Protein AF-A0A511FHY5-F1 (afdb_monomer_lite)

Structure (mmCIF, N/CA/C/O backbone):
data_AF-A0A511FHY5-F1
#
_entry.id   AF-A0A511FHY5-F1
#
loop_
_atom_site.group_PDB
_atom_site.id
_atom_site.type_symbol
_atom_site.label_atom_id
_atom_site.label_alt_id
_atom_site.label_comp_id
_atom_site.label_asym_id
_atom_site.label_entity_id
_atom_site.label_seq_id
_atom_site.pdbx_PDB_ins_code
_atom_site.Cartn_x
_atom_site.Cartn_y
_atom_site.Cartn_z
_atom_site.occupancy
_atom_site.B_iso_or_equiv
_atom_site.auth_seq_id
_atom_site.auth_comp_id
_atom_site.auth_asym_id
_atom_site.auth_atom_id
_atom_site.pdbx_PDB_model_num
ATOM 1 N N . MET A 1 1 ? -53.454 16.911 74.297 1.00 36.31 1 MET A N 1
ATOM 2 C CA . MET A 1 1 ? -52.688 17.603 73.240 1.00 36.31 1 MET A CA 1
ATOM 3 C C . MET A 1 1 ? -52.040 16.532 72.384 1.00 36.31 1 MET A C 1
ATOM 5 O O . MET A 1 1 ? -51.073 15.924 72.817 1.00 36.31 1 MET A O 1
ATOM 9 N N . THR A 1 2 ? -52.651 16.214 71.249 1.00 34.84 2 THR A N 1
ATOM 10 C CA . THR A 1 2 ? -52.189 15.204 70.291 1.00 34.84 2 THR A CA 1
ATOM 11 C C . THR A 1 2 ? -51.076 15.801 69.438 1.00 34.84 2 THR A C 1
ATOM 13 O O . THR A 1 2 ? -51.305 16.738 68.680 1.00 34.84 2 THR A O 1
ATOM 16 N N . THR A 1 3 ? -49.855 15.300 69.588 1.00 37.12 3 THR A N 1
ATOM 17 C CA . THR A 1 3 ? -48.720 15.680 68.743 1.00 37.12 3 THR A CA 1
ATOM 18 C C . THR A 1 3 ? -48.778 14.867 67.451 1.00 37.12 3 THR A C 1
ATOM 20 O O . THR A 1 3 ? -48.440 13.685 67.440 1.00 37.12 3 THR A O 1
ATOM 23 N N . GLU A 1 4 ? -49.221 15.490 66.358 1.00 35.38 4 GLU A N 1
ATOM 24 C CA . GLU A 1 4 ? -49.147 14.902 65.018 1.00 35.38 4 GLU A CA 1
ATOM 25 C C . GLU A 1 4 ? -47.676 14.713 64.616 1.00 35.38 4 GLU A C 1
ATOM 27 O O . GLU A 1 4 ? -46.894 15.665 64.574 1.00 35.38 4 GLU A O 1
ATOM 32 N N . ARG A 1 5 ? -47.275 13.469 64.330 1.00 44.22 5 ARG A N 1
ATOM 33 C CA . ARG A 1 5 ? -45.970 13.156 63.735 1.00 44.22 5 ARG A CA 1
ATOM 34 C C . ARG A 1 5 ? -46.162 12.722 62.290 1.00 44.22 5 ARG A C 1
ATOM 36 O O . ARG A 1 5 ? -46.584 11.604 62.016 1.00 44.22 5 ARG A O 1
ATOM 43 N N . THR A 1 6 ? -45.789 13.602 61.372 1.00 43.69 6 THR A N 1
ATOM 44 C CA . THR A 1 6 ? -45.784 13.341 59.932 1.00 43.69 6 THR A CA 1
ATOM 45 C C . THR A 1 6 ? -44.565 12.494 59.563 1.00 43.69 6 THR A C 1
ATOM 47 O O . THR A 1 6 ? -43.431 12.959 59.674 1.00 43.69 6 THR A O 1
ATOM 50 N N . ARG A 1 7 ? -44.767 11.252 59.108 1.00 51.31 7 ARG A N 1
ATOM 51 C CA . ARG A 1 7 ? -43.720 10.481 58.415 1.00 51.31 7 ARG A CA 1
ATOM 52 C C . ARG A 1 7 ? -43.901 10.636 56.911 1.00 51.31 7 ARG A C 1
ATOM 54 O O . ARG A 1 7 ? -44.903 10.197 56.360 1.00 51.31 7 ARG A O 1
ATOM 61 N N . VAL A 1 8 ? -42.909 11.228 56.254 1.00 52.22 8 VAL A N 1
ATOM 62 C CA . VAL A 1 8 ? -42.783 11.188 54.794 1.00 52.22 8 VAL A CA 1
ATOM 63 C C . VAL A 1 8 ? 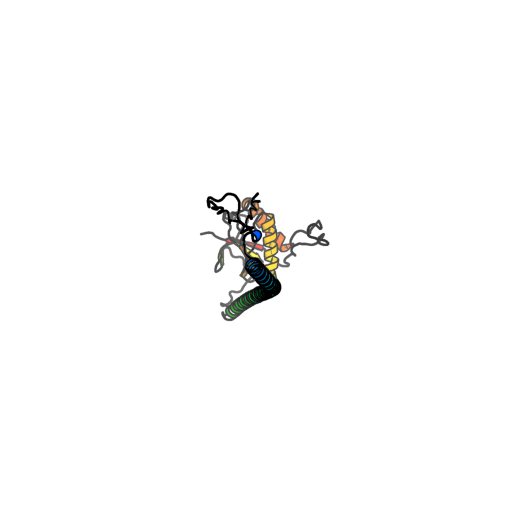-41.957 9.944 54.444 1.00 52.22 8 VAL A C 1
ATOM 65 O O . VAL A 1 8 ? -40.821 9.843 54.913 1.00 52.22 8 VAL A O 1
ATOM 68 N N . PRO A 1 9 ? -42.486 8.968 53.685 1.00 46.47 9 PRO A N 1
ATOM 69 C CA . PRO A 1 9 ? -41.693 7.828 53.239 1.00 46.47 9 PRO A CA 1
ATOM 70 C C . PRO A 1 9 ? -40.593 8.294 52.274 1.00 46.47 9 PRO A C 1
ATOM 72 O O . PRO A 1 9 ? -40.837 9.083 51.359 1.00 46.47 9 PRO A O 1
ATOM 75 N N . ALA A 1 10 ? -39.364 7.822 52.490 1.00 45.72 10 ALA A N 1
ATOM 76 C CA . ALA A 1 10 ? -38.215 8.184 51.667 1.00 45.72 10 ALA A CA 1
ATOM 77 C C . ALA A 1 10 ? -38.389 7.654 50.230 1.00 45.72 10 ALA A C 1
ATOM 79 O O . ALA A 1 10 ? -38.554 6.453 50.035 1.00 45.72 10 ALA A O 1
ATOM 80 N N . GLY A 1 11 ? -38.348 8.550 49.233 1.00 52.12 11 GLY A N 1
ATOM 81 C CA . GLY A 1 11 ? -38.332 8.194 47.803 1.00 52.12 11 GLY A CA 1
ATOM 82 C C . GLY A 1 11 ? -39.442 8.799 46.934 1.00 52.12 11 GLY A C 1
ATOM 83 O O . GLY A 1 11 ? -39.364 8.703 45.711 1.00 52.12 11 GLY A O 1
ATOM 84 N N . VAL A 1 12 ? -40.449 9.464 47.509 1.00 49.78 12 VAL A N 1
ATOM 85 C CA . VAL A 1 12 ? -41.517 10.106 46.720 1.00 49.78 12 VAL A CA 1
ATOM 86 C C . VAL A 1 12 ? -41.097 11.527 46.332 1.00 49.78 12 VAL A C 1
ATOM 88 O O . VAL A 1 12 ? -40.956 12.397 47.189 1.00 49.78 12 VAL A O 1
ATOM 91 N N . ARG A 1 13 ? -40.890 11.781 45.031 1.00 47.03 13 ARG A N 1
ATOM 92 C CA . ARG A 1 13 ? -40.639 13.137 44.514 1.00 47.03 13 ARG A CA 1
ATOM 93 C C . ARG A 1 13 ? -41.886 13.999 44.721 1.00 47.03 13 ARG A C 1
ATOM 95 O O . ARG A 1 13 ? -42.953 13.700 44.189 1.00 47.03 13 ARG A O 1
ATOM 102 N N . THR A 1 14 ? -41.735 15.091 45.459 1.00 47.22 14 THR A N 1
ATOM 103 C CA . THR A 1 14 ? -42.758 16.128 45.619 1.00 47.22 14 THR A CA 1
ATOM 104 C C . THR A 1 14 ? -43.004 16.808 44.271 1.00 47.22 14 THR A C 1
ATOM 106 O O . THR A 1 14 ? -42.187 17.614 43.833 1.00 47.22 14 THR A O 1
ATOM 109 N N . GLY A 1 15 ? -44.095 16.448 43.590 1.00 47.41 15 GLY A N 1
ATOM 110 C CA . GLY A 1 15 ? -44.507 17.096 42.337 1.00 47.41 15 GLY A CA 1
ATOM 111 C C . GLY A 1 15 ? -45.414 16.278 41.410 1.00 47.41 15 GLY A C 1
ATOM 112 O O . GLY A 1 15 ? -45.899 16.821 40.425 1.00 47.41 15 GLY A O 1
ATOM 113 N N . GLY A 1 16 ? -45.663 14.995 41.694 1.00 43.72 16 GLY A N 1
ATOM 114 C CA . GLY A 1 16 ? -46.580 14.160 40.908 1.00 43.72 16 GLY A CA 1
ATOM 115 C C . GLY A 1 16 ? -48.003 14.144 41.471 1.00 43.72 16 GLY A C 1
ATOM 116 O O . GLY A 1 16 ? -48.188 14.092 42.681 1.00 43.72 16 GLY A O 1
ATOM 117 N N . GLN A 1 17 ? -48.998 14.136 40.583 1.00 46.75 17 GLN A N 1
ATOM 118 C CA . GLN A 1 17 ? -50.449 14.264 40.814 1.00 46.75 17 GLN A CA 1
ATOM 119 C C . GLN A 1 17 ? -51.120 13.135 41.634 1.00 46.75 17 GLN A C 1
ATOM 121 O O . GLN A 1 17 ? -52.343 13.008 41.628 1.00 46.75 17 GLN A O 1
ATOM 126 N N . PHE A 1 18 ? -50.350 12.316 42.350 1.00 46.62 18 PHE A N 1
ATOM 127 C CA . PHE A 1 18 ? -50.888 11.341 43.291 1.00 46.62 18 PHE A CA 1
ATOM 128 C C . PHE A 1 18 ? -51.102 12.037 44.632 1.00 46.62 18 PHE A C 1
ATOM 130 O O . PHE A 1 18 ? -50.169 12.223 45.412 1.00 46.62 18 PHE A O 1
ATOM 137 N N . THR A 1 19 ? -52.338 12.455 44.894 1.00 43.25 19 THR A N 1
ATOM 138 C CA . THR A 1 19 ? -52.768 12.919 46.213 1.00 43.25 19 THR A CA 1
ATOM 139 C C . THR A 1 19 ? -52.516 11.818 47.239 1.00 43.25 19 THR A C 1
ATOM 141 O O . THR A 1 19 ? -53.269 10.851 47.347 1.00 43.25 19 THR A O 1
ATOM 144 N N . THR A 1 20 ? -51.443 11.957 48.016 1.00 48.88 20 THR A N 1
ATOM 145 C CA . THR A 1 20 ? -51.249 11.194 49.245 1.00 48.88 20 THR A CA 1
ATOM 146 C C . THR A 1 20 ? -52.354 11.605 50.209 1.00 48.88 20 THR A C 1
ATOM 148 O O . THR A 1 20 ? -52.273 12.659 50.838 1.00 48.88 20 THR A O 1
ATOM 151 N N . HIS A 1 21 ? -53.416 10.808 50.309 1.00 41.25 21 HIS A N 1
ATOM 152 C CA . HIS A 1 21 ? -54.363 10.941 51.408 1.00 41.25 21 HIS A CA 1
ATOM 153 C C . HIS A 1 21 ? -53.637 10.553 52.700 1.00 41.25 21 HIS A C 1
ATOM 155 O O . HIS A 1 21 ? -53.500 9.375 53.024 1.00 41.25 21 HIS A O 1
ATOM 161 N N . THR A 1 22 ? -53.145 11.548 53.434 1.00 45.56 22 THR A N 1
ATOM 162 C CA . THR A 1 22 ? -52.696 11.398 54.817 1.00 45.56 22 THR A CA 1
ATOM 163 C C . THR A 1 22 ? -53.923 11.116 55.676 1.00 45.56 22 THR A C 1
ATOM 165 O O . THR A 1 22 ? -54.589 12.019 56.176 1.00 45.56 22 THR A O 1
ATOM 168 N N . ARG A 1 23 ? -54.265 9.835 55.827 1.00 43.62 23 ARG A N 1
ATOM 169 C CA . ARG A 1 23 ? -55.140 9.408 56.917 1.00 43.62 23 ARG A CA 1
ATOM 170 C C . ARG A 1 23 ? -54.341 9.608 58.201 1.00 43.62 23 ARG A C 1
ATOM 172 O O . ARG A 1 23 ? -53.298 8.985 58.364 1.00 43.62 23 ARG A O 1
ATOM 179 N N . GLY A 1 24 ? -54.796 10.505 59.073 1.00 43.75 24 GLY A N 1
ATOM 180 C CA . GLY A 1 24 ? -54.246 10.611 60.418 1.00 43.75 24 GLY A CA 1
ATOM 181 C C . GLY A 1 24 ? -54.474 9.284 61.131 1.00 43.75 24 GLY A C 1
ATOM 182 O O . GLY A 1 24 ? -55.607 8.959 61.482 1.00 43.75 24 GLY A O 1
ATOM 183 N N . GLU A 1 25 ? -53.424 8.481 61.286 1.00 45.66 25 GLU A N 1
ATOM 184 C CA . GLU A 1 25 ? -53.465 7.344 62.195 1.00 45.66 25 GLU A CA 1
ATOM 185 C C . GLU A 1 25 ? -53.606 7.916 63.604 1.00 45.66 25 GLU 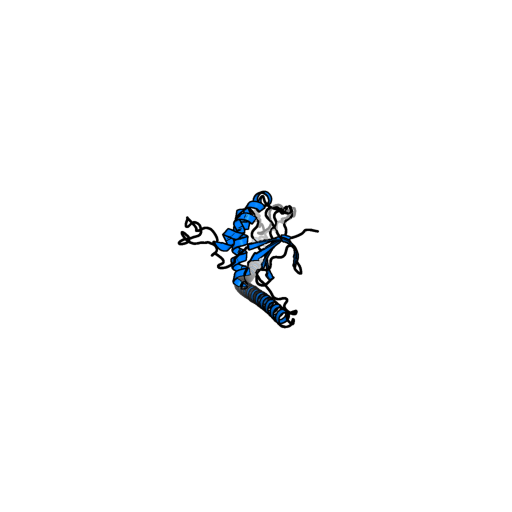A C 1
ATOM 187 O O . GLU A 1 25 ? -52.736 8.642 64.088 1.00 45.66 25 GLU A O 1
ATOM 192 N N . ALA A 1 26 ? -54.746 7.652 64.243 1.00 49.03 26 ALA A N 1
ATOM 193 C CA . ALA A 1 26 ? -54.943 8.019 65.632 1.00 49.03 26 ALA A CA 1
ATOM 194 C C . ALA A 1 26 ? -53.871 7.299 66.455 1.00 49.03 26 ALA A C 1
ATOM 196 O O . ALA A 1 26 ? -53.872 6.071 66.541 1.00 49.03 26 ALA A O 1
ATOM 197 N N . ALA A 1 27 ? -52.941 8.059 67.033 1.00 54.09 27 ALA A N 1
ATOM 198 C CA . ALA A 1 27 ? -51.994 7.523 67.993 1.00 54.09 27 ALA A CA 1
ATOM 199 C C . ALA A 1 27 ? -52.805 6.931 69.152 1.00 54.09 27 ALA A C 1
ATOM 201 O O . ALA A 1 27 ? -53.438 7.665 69.912 1.00 54.09 27 ALA A O 1
ATOM 202 N N . VAL A 1 28 ? -52.850 5.600 69.234 1.00 57.72 28 VAL A N 1
ATOM 203 C CA . VAL A 1 28 ? -53.528 4.899 70.322 1.00 57.72 28 VAL A CA 1
ATOM 204 C C . VAL A 1 28 ? -52.742 5.195 71.591 1.00 57.72 28 VAL A C 1
ATOM 206 O O . VAL A 1 28 ? -51.623 4.712 71.769 1.00 57.72 28 VAL A O 1
ATOM 209 N N . ASP A 1 29 ? -53.311 6.039 72.446 1.00 62.31 29 ASP A N 1
ATOM 210 C CA . ASP A 1 29 ? -52.708 6.370 73.726 1.00 62.31 29 ASP A CA 1
ATOM 211 C C . ASP A 1 29 ? -52.831 5.155 74.650 1.00 62.31 29 ASP A C 1
ATOM 213 O O . ASP A 1 29 ? -53.912 4.812 75.139 1.00 62.31 29 ASP A O 1
ATOM 217 N N . LEU A 1 30 ? -51.707 4.468 74.858 1.00 60.62 30 LEU A N 1
ATOM 218 C CA . LEU A 1 30 ? -51.631 3.264 75.687 1.00 60.62 30 LEU A CA 1
ATOM 219 C C . LEU A 1 30 ? -52.042 3.537 77.144 1.00 60.62 30 LEU A C 1
ATOM 221 O O . LEU A 1 30 ? -52.315 2.589 77.875 1.00 60.62 30 LEU A O 1
ATOM 225 N N . ALA A 1 31 ? -52.111 4.809 77.561 1.00 62.53 31 ALA A N 1
ATOM 226 C CA . ALA A 1 31 ? -52.603 5.224 78.872 1.00 62.53 31 ALA A CA 1
ATOM 227 C C . ALA A 1 31 ? -54.110 4.971 79.082 1.00 62.53 31 ALA A C 1
ATOM 229 O O . ALA A 1 31 ? -54.570 4.982 80.222 1.00 62.53 31 ALA A O 1
ATOM 230 N N . ILE A 1 32 ? -54.875 4.742 78.007 1.00 69.12 32 ILE A N 1
ATOM 231 C CA . ILE A 1 32 ? -56.327 4.485 78.045 1.00 69.12 32 ILE A CA 1
ATOM 232 C C . ILE A 1 32 ? -56.627 2.973 78.156 1.00 69.12 32 ILE A C 1
ATOM 234 O O . ILE A 1 32 ? -57.750 2.570 78.457 1.00 69.12 32 ILE A O 1
ATOM 238 N N . LEU A 1 33 ? -55.624 2.116 77.936 1.00 71.69 33 LEU A N 1
ATOM 239 C CA . LEU A 1 33 ? -55.747 0.657 77.999 1.00 71.69 33 LEU A CA 1
ATOM 240 C C . LEU A 1 33 ? -55.566 0.142 79.434 1.00 71.69 33 LEU A C 1
ATOM 242 O O . LEU A 1 33 ? -54.891 0.768 80.253 1.00 71.69 33 LEU A O 1
ATOM 246 N N . SER A 1 34 ? -56.124 -1.035 79.742 1.00 83.19 34 SER A N 1
ATOM 247 C CA . SER A 1 34 ? -55.820 -1.697 81.015 1.00 83.19 34 SER A CA 1
ATOM 248 C C . SER A 1 34 ? -54.316 -2.019 81.101 1.00 83.19 34 SER A C 1
ATOM 250 O O . SER A 1 34 ? -53.682 -2.257 80.065 1.00 83.19 34 SER A O 1
ATOM 252 N N . PRO A 1 35 ? -53.717 -2.050 82.307 1.00 83.19 35 PRO A N 1
ATOM 253 C CA . PRO A 1 35 ? -52.281 -2.294 82.475 1.00 83.19 35 PRO A CA 1
ATOM 254 C C . PRO A 1 35 ? -51.796 -3.573 81.778 1.00 83.19 35 PRO A C 1
ATOM 256 O O . PRO A 1 35 ? -50.730 -3.578 81.167 1.00 83.19 35 PRO A O 1
ATOM 259 N N . GLU A 1 36 ? -52.617 -4.623 81.814 1.00 86.62 36 GLU A N 1
ATOM 260 C CA . GLU A 1 36 ? -52.357 -5.920 81.182 1.00 86.62 36 GLU A CA 1
ATOM 261 C C . GLU A 1 36 ? -52.310 -5.811 79.650 1.00 86.62 36 GLU A C 1
ATOM 263 O O . GLU A 1 36 ? -51.360 -6.279 79.020 1.00 86.62 36 GLU A O 1
ATOM 268 N N . VAL A 1 37 ? -53.277 -5.117 79.039 1.00 85.75 37 VAL A N 1
ATOM 269 C CA . VAL A 1 37 ? -53.319 -4.907 77.581 1.00 85.75 37 VAL A CA 1
ATOM 270 C C . VAL A 1 37 ? -52.178 -3.988 77.133 1.00 85.75 37 VAL A C 1
ATOM 272 O O . VAL A 1 37 ? -51.520 -4.257 76.130 1.00 85.75 37 VAL A O 1
ATOM 275 N N . ALA A 1 38 ? -51.870 -2.938 77.900 1.00 80.00 38 ALA A N 1
ATOM 276 C CA . ALA A 1 38 ? -50.751 -2.040 77.611 1.00 80.00 38 ALA A CA 1
ATOM 277 C C . ALA A 1 38 ? -49.378 -2.731 77.727 1.00 80.00 38 ALA A C 1
ATOM 279 O O 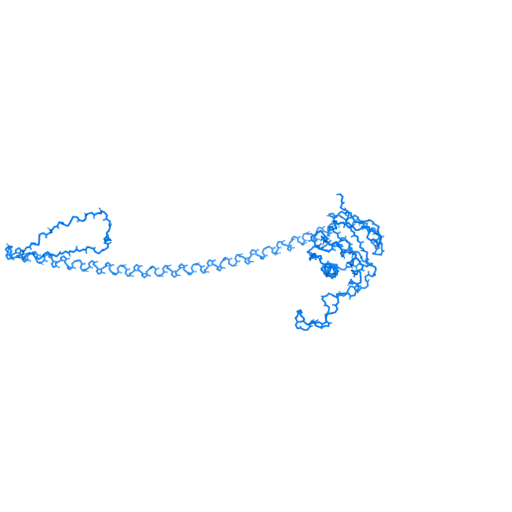. ALA A 1 38 ? -48.422 -2.313 77.067 1.00 80.00 38 ALA A O 1
ATOM 280 N N . GLN A 1 39 ? -49.248 -3.753 78.579 1.00 86.25 39 GLN A N 1
ATOM 281 C CA . GLN A 1 39 ? -48.038 -4.569 78.689 1.00 86.25 39 GLN A CA 1
ATOM 282 C C . GLN A 1 39 ? -47.923 -5.559 77.524 1.00 86.25 39 GLN A C 1
ATOM 284 O O . GLN A 1 39 ? -46.846 -5.658 76.938 1.00 86.25 39 GLN A O 1
ATOM 289 N N . ALA A 1 40 ? -49.023 -6.214 77.136 1.00 87.94 40 ALA A N 1
ATOM 290 C CA . ALA A 1 40 ? -49.064 -7.109 75.977 1.00 87.94 40 ALA A CA 1
ATOM 291 C C . ALA A 1 40 ? -48.703 -6.378 74.671 1.00 87.94 40 ALA A C 1
ATOM 293 O O . ALA A 1 40 ? -47.799 -6.802 73.959 1.00 87.94 40 ALA A O 1
ATOM 294 N N . VAL A 1 41 ? -49.306 -5.211 74.411 1.00 87.38 41 VAL A N 1
ATOM 295 C CA . VAL A 1 41 ? -49.002 -4.401 73.214 1.00 87.38 41 VAL A CA 1
ATOM 296 C C . VAL A 1 41 ? -47.538 -3.949 73.191 1.00 87.38 41 VAL A C 1
ATOM 298 O O . VAL A 1 41 ? -46.903 -3.946 72.138 1.00 87.38 41 VAL A O 1
ATOM 301 N N . ARG A 1 42 ? -46.961 -3.587 74.346 1.00 87.31 42 ARG A N 1
ATOM 302 C CA . ARG A 1 42 ? -45.536 -3.228 74.430 1.00 87.31 42 ARG A CA 1
ATOM 303 C C . ARG A 1 42 ? -44.619 -4.415 74.138 1.00 87.31 42 ARG A C 1
ATOM 305 O O . ARG A 1 42 ? -43.607 -4.222 73.467 1.00 87.31 42 ARG A O 1
ATOM 312 N N . ALA A 1 43 ? -44.968 -5.607 74.619 1.00 90.44 43 ALA A N 1
ATOM 313 C CA . ALA A 1 43 ? -44.229 -6.828 74.321 1.00 90.44 43 ALA A CA 1
ATOM 314 C C . ALA A 1 43 ? -44.288 -7.168 72.822 1.00 90.44 43 ALA A C 1
ATOM 316 O O . ALA A 1 43 ? -43.244 -7.422 72.224 1.00 90.44 43 ALA A O 1
ATOM 317 N N . ASP A 1 44 ? -45.462 -7.060 72.195 1.00 93.50 44 ASP A N 1
ATOM 318 C CA . ASP A 1 44 ? -45.632 -7.294 70.755 1.00 93.50 44 ASP A CA 1
ATOM 319 C C . ASP A 1 44 ? -44.852 -6.285 69.905 1.00 93.50 44 ASP A C 1
ATOM 321 O O . ASP A 1 44 ? -44.163 -6.671 68.961 1.00 93.50 44 ASP A O 1
ATOM 325 N N . ILE A 1 45 ? -44.887 -4.992 70.252 1.00 89.75 45 ILE A N 1
ATOM 326 C CA . ILE A 1 45 ? -44.094 -3.964 69.559 1.00 89.75 45 ILE A CA 1
ATOM 327 C C . ILE A 1 45 ? -42.595 -4.258 69.687 1.00 89.75 45 ILE A C 1
ATOM 329 O O . ILE A 1 45 ? -41.860 -4.121 68.707 1.00 89.75 45 ILE A O 1
ATOM 333 N N . ALA A 1 46 ? -42.129 -4.665 70.871 1.00 92.00 46 ALA A N 1
ATOM 334 C CA . ALA A 1 46 ? -40.731 -5.026 71.079 1.00 92.00 46 ALA A CA 1
ATOM 335 C C . ALA A 1 46 ? -40.334 -6.256 70.245 1.00 92.00 46 ALA A C 1
ATOM 337 O O . ALA A 1 46 ? -39.293 -6.228 69.587 1.00 92.00 46 ALA A O 1
ATOM 338 N N . ALA A 1 47 ? -41.185 -7.285 70.198 1.00 92.50 47 ALA A N 1
ATOM 339 C CA . ALA A 1 47 ? -40.969 -8.481 69.389 1.00 92.50 47 ALA A CA 1
ATOM 340 C C . ALA A 1 47 ? -40.941 -8.162 67.884 1.00 92.50 47 ALA A C 1
ATOM 342 O O . ALA A 1 47 ? -40.031 -8.594 67.176 1.00 92.50 47 ALA A O 1
ATOM 343 N N . LEU A 1 48 ? -41.881 -7.345 67.397 1.00 94.00 48 LEU A N 1
ATOM 344 C CA . LEU A 1 48 ? -41.908 -6.879 66.007 1.00 94.00 48 LEU A CA 1
ATOM 345 C C . LEU A 1 48 ? -40.670 -6.049 65.661 1.00 94.00 48 LEU A C 1
ATOM 347 O O . LEU A 1 48 ? -40.113 -6.204 64.576 1.00 94.00 48 LEU A O 1
ATOM 351 N N . HIS A 1 49 ? -40.212 -5.189 66.573 1.00 93.25 49 HIS A N 1
ATOM 352 C CA . HIS A 1 49 ? -39.004 -4.399 66.360 1.00 93.25 49 HIS A CA 1
ATOM 353 C C . HIS A 1 49 ? -37.760 -5.291 66.283 1.00 93.25 49 HIS A C 1
ATOM 355 O O . HIS A 1 49 ? -36.944 -5.112 65.382 1.00 93.25 49 HIS A O 1
ATOM 361 N N . GLN A 1 50 ? -37.642 -6.284 67.165 1.00 93.56 50 GLN A N 1
ATOM 362 C CA . GLN A 1 50 ? -36.535 -7.238 67.143 1.00 93.56 50 GLN A CA 1
ATOM 363 C C . GLN A 1 50 ? -36.538 -8.084 65.859 1.00 93.56 50 GLN A C 1
ATOM 365 O O . GLN A 1 50 ? -35.499 -8.233 65.218 1.00 93.56 50 GLN A O 1
ATOM 370 N N . ALA A 1 51 ? -37.706 -8.573 65.430 1.00 92.69 51 ALA A N 1
ATOM 371 C CA . ALA A 1 51 ? -37.849 -9.305 64.172 1.00 92.69 51 ALA A CA 1
ATOM 372 C C . ALA A 1 51 ? -37.497 -8.432 62.955 1.00 92.69 51 ALA A C 1
ATOM 374 O O . ALA A 1 51 ? -36.792 -8.876 62.051 1.00 92.69 51 ALA A O 1
ATOM 375 N N . ALA A 1 52 ? -37.934 -7.169 62.943 1.00 91.94 52 ALA A N 1
ATOM 376 C CA . ALA A 1 52 ? -37.599 -6.226 61.880 1.00 91.94 52 ALA A CA 1
ATOM 377 C C . ALA A 1 52 ? -36.095 -5.922 61.823 1.00 91.94 52 ALA A C 1
ATOM 379 O O . ALA A 1 52 ? -35.540 -5.842 60.730 1.00 91.94 52 ALA A O 1
ATOM 380 N N . GLN A 1 53 ? -35.430 -5.781 62.975 1.00 94.19 53 GLN A N 1
ATOM 381 C CA . GLN A 1 53 ? -33.979 -5.587 63.040 1.00 94.19 53 GLN A CA 1
ATOM 382 C C . GLN A 1 53 ? -33.224 -6.801 62.494 1.00 94.19 53 GLN A C 1
ATOM 384 O O . GLN A 1 53 ? -32.355 -6.627 61.644 1.00 94.19 53 GLN A O 1
ATOM 389 N N . SER A 1 54 ? -33.611 -8.012 62.905 1.00 94.56 54 SER A N 1
ATOM 390 C CA . SER A 1 54 ? -33.004 -9.251 62.407 1.00 94.56 54 SER A CA 1
ATOM 391 C C . SER A 1 54 ? -33.183 -9.409 60.892 1.00 94.56 54 SER A C 1
ATOM 393 O O . SER A 1 54 ? -32.215 -9.661 60.180 1.00 94.56 54 SER A O 1
ATOM 395 N N . ASN A 1 55 ? -34.387 -9.161 60.367 1.00 93.19 55 ASN A N 1
ATOM 396 C CA . ASN A 1 55 ? -34.637 -9.210 58.923 1.00 93.19 55 ASN A CA 1
ATOM 397 C C . ASN A 1 55 ? -33.816 -8.168 58.150 1.00 93.19 55 ASN A C 1
ATOM 399 O O . ASN A 1 55 ? -33.377 -8.428 57.031 1.00 93.19 55 ASN A O 1
ATOM 403 N N . LEU A 1 56 ? -33.621 -6.981 58.729 1.00 94.50 56 LEU A N 1
ATOM 404 C CA . LEU A 1 56 ? -32.836 -5.918 58.110 1.00 94.50 56 LEU A CA 1
ATOM 405 C C . LEU A 1 56 ? -31.347 -6.278 58.066 1.00 94.50 56 LEU A C 1
ATOM 407 O O . LEU A 1 56 ? -30.685 -5.983 57.076 1.00 94.50 56 LEU A O 1
ATOM 411 N N . GLU A 1 57 ? -30.831 -6.933 59.103 1.00 95.62 57 GLU A N 1
ATOM 412 C CA . GLU A 1 57 ? -29.456 -7.435 59.150 1.00 95.62 57 GLU A CA 1
ATOM 413 C C . GLU A 1 57 ? -29.220 -8.519 58.089 1.00 95.62 57 GLU A C 1
ATOM 415 O O . GLU A 1 57 ? -28.328 -8.364 57.259 1.00 95.62 57 GLU A O 1
ATOM 420 N N . VAL A 1 58 ? -30.116 -9.509 57.988 1.00 95.62 58 VAL A N 1
ATOM 421 C CA . VAL A 1 58 ? -30.075 -10.533 56.924 1.00 95.62 58 VAL A CA 1
ATOM 422 C C . VAL A 1 58 ? -30.139 -9.900 55.530 1.00 95.62 58 VAL A C 1
ATOM 424 O O . VAL A 1 58 ? -29.401 -10.288 54.624 1.00 95.62 58 VAL A O 1
ATOM 427 N N . ALA A 1 59 ? -30.996 -8.893 55.337 1.00 93.19 59 ALA A N 1
ATOM 428 C CA . ALA A 1 59 ? -31.092 -8.187 54.063 1.00 93.19 59 ALA A CA 1
ATOM 429 C C . ALA A 1 59 ? -29.813 -7.399 53.728 1.00 93.19 59 ALA A C 1
ATOM 431 O O . ALA A 1 59 ? -29.445 -7.313 52.555 1.00 93.19 59 ALA A O 1
ATOM 432 N N . ARG A 1 60 ? -29.127 -6.833 54.731 1.00 94.94 60 ARG A N 1
ATOM 433 C CA . ARG A 1 60 ? -27.838 -6.147 54.545 1.00 94.94 60 ARG A CA 1
ATOM 434 C C . ARG A 1 60 ? -26.742 -7.123 54.148 1.00 94.94 60 ARG A C 1
ATOM 436 O O . ARG A 1 60 ? -26.057 -6.859 53.167 1.00 94.94 60 ARG A O 1
ATOM 443 N N . GLU A 1 61 ? -26.626 -8.247 54.845 1.00 95.81 61 GLU A N 1
ATOM 444 C CA . GLU A 1 61 ? -25.648 -9.287 54.512 1.00 95.81 61 GLU A CA 1
ATOM 445 C C . GLU A 1 61 ? -25.873 -9.833 53.097 1.00 95.81 61 GLU A C 1
ATOM 447 O O . GLU A 1 61 ? -24.934 -9.933 52.308 1.00 95.81 61 GLU A O 1
ATOM 452 N N . ALA A 1 62 ? -27.129 -10.100 52.724 1.00 94.38 62 ALA A N 1
ATOM 453 C CA . ALA A 1 62 ? -27.471 -10.536 51.373 1.00 94.38 62 ALA A CA 1
ATOM 454 C C . ALA A 1 62 ? -27.125 -9.477 50.310 1.00 94.38 62 ALA A C 1
ATOM 456 O O . ALA A 1 62 ? -26.624 -9.818 49.236 1.00 94.38 62 ALA A O 1
ATOM 457 N N . ALA A 1 63 ? -27.362 -8.194 50.600 1.00 93.62 63 ALA A N 1
ATOM 458 C CA . ALA A 1 63 ? -27.019 -7.100 49.696 1.00 93.62 63 ALA A CA 1
ATOM 459 C C . ALA A 1 63 ? -25.499 -6.928 49.538 1.00 93.62 63 ALA A C 1
ATOM 461 O O . ALA A 1 63 ? -25.023 -6.704 48.424 1.00 93.62 63 ALA A O 1
ATOM 462 N N . GLU A 1 64 ? -24.728 -7.056 50.620 1.00 96.31 64 GLU A N 1
ATOM 463 C CA . GLU A 1 64 ? -23.263 -7.022 50.566 1.00 96.31 64 GLU A CA 1
ATOM 464 C C . GLU A 1 64 ? -22.697 -8.222 49.800 1.00 96.31 64 GLU A C 1
ATOM 466 O O . GLU A 1 64 ? -21.836 -8.034 48.937 1.00 96.31 64 GLU A O 1
ATOM 471 N N . GLY A 1 65 ? -23.235 -9.424 50.029 1.00 96.50 65 GLY A N 1
ATOM 472 C CA . GLY A 1 65 ? -22.879 -10.624 49.270 1.00 96.50 65 GLY A CA 1
ATOM 473 C C . GLY A 1 65 ? -23.143 -10.459 47.773 1.00 96.50 65 GLY A C 1
ATOM 474 O O . GLY A 1 65 ? -22.249 -10.678 46.958 1.00 96.50 65 GLY A O 1
ATOM 475 N N . ALA A 1 66 ? -24.329 -9.969 47.400 1.00 95.06 66 ALA A N 1
ATOM 476 C CA . ALA A 1 66 ? -24.661 -9.689 46.004 1.00 95.06 66 ALA A CA 1
ATOM 477 C C . ALA A 1 66 ? -23.735 -8.631 45.377 1.00 95.06 66 ALA A C 1
ATOM 479 O O . ALA A 1 66 ? -23.367 -8.749 44.208 1.00 95.06 66 ALA A O 1
ATOM 480 N N . ARG A 1 67 ? -23.323 -7.613 46.146 1.00 96.75 67 ARG A N 1
ATOM 481 C CA . ARG A 1 67 ? -22.376 -6.590 45.678 1.00 96.75 67 ARG A CA 1
ATOM 482 C C . ARG A 1 67 ? -20.996 -7.178 45.388 1.00 96.75 67 ARG A C 1
ATOM 484 O O . ARG A 1 67 ? -20.383 -6.797 44.396 1.00 96.75 67 ARG A O 1
ATOM 491 N N . LEU A 1 68 ? -20.506 -8.078 46.239 1.00 95.94 68 LEU A N 1
ATOM 492 C CA . LEU A 1 68 ? -19.228 -8.760 46.020 1.00 95.94 68 LEU A CA 1
ATOM 493 C C . LEU A 1 68 ? -19.284 -9.651 44.774 1.00 95.94 68 LEU A C 1
ATOM 495 O O . LEU A 1 68 ? -18.409 -9.541 43.922 1.00 95.94 68 LEU A O 1
ATOM 499 N N . SER A 1 69 ? -20.353 -10.434 44.603 1.00 95.56 69 SER A N 1
ATOM 500 C CA . SER A 1 69 ? -20.537 -11.250 43.395 1.00 95.56 69 SER A CA 1
ATOM 501 C C . SER A 1 69 ? -20.639 -10.415 42.113 1.00 95.56 69 SER A C 1
ATOM 503 O O . SER A 1 69 ? -20.181 -10.853 41.060 1.00 95.56 69 SER A O 1
ATOM 505 N N . LEU A 1 70 ? -21.214 -9.208 42.179 1.00 95.00 70 LEU A N 1
ATOM 506 C CA . LEU A 1 70 ? -21.239 -8.287 41.039 1.00 95.00 70 LEU A CA 1
ATOM 507 C C . LEU A 1 70 ? -19.822 -7.842 40.644 1.00 95.00 70 LEU A C 1
ATOM 509 O O . LEU A 1 70 ? -19.491 -7.871 39.464 1.00 95.00 70 LEU A O 1
ATOM 513 N N . LEU A 1 71 ? -18.981 -7.483 41.619 1.00 95.62 71 LEU A N 1
ATOM 514 C CA . LEU A 1 71 ? -17.591 -7.083 41.368 1.00 95.62 71 LEU A CA 1
ATOM 515 C C . LEU A 1 71 ? -16.769 -8.224 40.748 1.00 95.62 71 LEU A C 1
ATOM 517 O O . LEU A 1 71 ? -16.010 -7.996 39.811 1.00 95.62 71 LEU A O 1
ATOM 521 N N . GLU A 1 72 ? -16.951 -9.457 41.227 1.00 95.69 72 GLU A N 1
ATOM 522 C CA . GLU A 1 72 ? -16.306 -10.642 40.641 1.00 95.69 72 GLU A CA 1
ATOM 523 C C . GLU A 1 72 ? -16.756 -10.883 39.192 1.00 95.69 72 GLU A C 1
ATOM 525 O O . GLU A 1 72 ? -15.943 -11.209 38.326 1.00 95.69 72 GLU A O 1
ATOM 530 N N . ALA A 1 73 ? -18.046 -10.689 38.901 1.00 94.50 73 ALA A N 1
ATOM 531 C CA . ALA A 1 73 ? -18.576 -10.810 37.547 1.00 94.50 73 ALA A CA 1
ATOM 532 C C . ALA A 1 73 ? -18.044 -9.712 36.605 1.00 94.50 73 ALA A C 1
ATOM 534 O O . ALA A 1 73 ? -17.798 -9.986 35.429 1.00 94.50 73 ALA A O 1
ATOM 535 N N . GLU A 1 74 ? -17.851 -8.488 37.104 1.00 95.94 74 GLU A N 1
ATOM 536 C CA . GLU A 1 74 ? -17.252 -7.385 36.343 1.00 95.94 74 GLU A CA 1
ATOM 537 C C . GLU A 1 74 ? -15.786 -7.666 35.984 1.00 95.94 74 GLU A C 1
ATOM 539 O O . GLU A 1 74 ? -15.400 -7.484 34.827 1.00 95.94 74 GLU A O 1
ATOM 544 N N . ASP A 1 75 ? -14.991 -8.175 36.929 1.00 95.62 75 ASP A N 1
ATOM 545 C CA . ASP A 1 75 ? -13.592 -8.553 36.685 1.00 95.62 75 ASP A CA 1
ATOM 546 C C . ASP A 1 75 ? -13.485 -9.705 35.669 1.00 95.62 75 ASP A C 1
ATOM 548 O O . ASP A 1 75 ? -12.723 -9.638 34.699 1.00 95.62 75 ASP A O 1
ATOM 552 N N . ALA A 1 76 ? -14.340 -10.726 35.805 1.00 94.38 76 ALA A N 1
ATOM 553 C CA . ALA A 1 76 ? -14.417 -11.828 34.848 1.00 94.38 76 ALA A CA 1
ATOM 554 C C . ALA A 1 76 ? -14.801 -11.354 33.434 1.00 94.38 76 ALA A C 1
ATOM 556 O O . ALA A 1 76 ? -14.252 -11.842 32.440 1.00 94.38 76 ALA A O 1
ATOM 557 N N . LEU A 1 77 ? -15.721 -10.389 33.327 1.00 95.38 77 LEU A N 1
ATOM 558 C CA . LEU A 1 77 ? -16.111 -9.794 32.050 1.00 95.38 77 LEU A CA 1
ATOM 559 C C . LEU A 1 77 ? -14.945 -9.034 31.407 1.00 95.38 77 LEU A C 1
ATOM 561 O O . LEU A 1 77 ? -14.744 -9.138 30.195 1.00 95.38 77 LEU A O 1
ATOM 565 N N . GLU A 1 78 ? -14.174 -8.285 32.190 1.00 95.69 78 GLU A N 1
ATOM 566 C CA . GLU A 1 78 ? -13.009 -7.558 31.686 1.00 95.69 78 GLU A CA 1
ATOM 567 C C . GLU A 1 78 ? -11.914 -8.519 31.197 1.00 95.69 78 GLU A C 1
ATOM 569 O O . GLU A 1 78 ? -11.392 -8.356 30.089 1.00 95.69 78 GLU A O 1
ATOM 574 N N . GLY A 1 79 ? -11.660 -9.604 31.936 1.00 94.88 79 GLY A N 1
ATOM 575 C CA . GLY A 1 79 ? -10.781 -10.688 31.490 1.00 94.88 79 GLY A CA 1
ATOM 576 C C . GLY A 1 79 ? -11.245 -11.329 30.174 1.00 94.88 79 GLY A C 1
ATOM 577 O O . GLY A 1 79 ? -10.440 -11.543 29.261 1.00 94.88 79 GLY A O 1
ATOM 578 N N . ALA A 1 80 ? -12.551 -11.574 30.029 1.00 94.94 80 ALA A N 1
ATOM 579 C CA . ALA A 1 80 ? -13.130 -12.134 28.808 1.00 94.94 80 ALA A CA 1
ATOM 580 C C . ALA A 1 80 ? -12.994 -11.193 27.597 1.00 94.94 80 ALA A C 1
ATOM 582 O O . ALA A 1 80 ? -12.679 -11.656 26.497 1.00 94.94 80 ALA A O 1
ATOM 583 N N . LYS A 1 81 ? -13.168 -9.875 27.781 1.00 96.06 81 LYS A N 1
ATOM 584 C CA . LYS A 1 81 ? -12.915 -8.883 26.719 1.00 96.06 81 LYS A CA 1
ATOM 585 C C . LYS A 1 81 ? -11.453 -8.893 26.281 1.00 96.06 81 LYS A C 1
ATOM 587 O O . LYS A 1 81 ? -11.185 -8.911 25.081 1.00 96.06 81 LYS A O 1
ATOM 592 N N . GLY A 1 82 ? -10.518 -8.943 27.231 1.00 95.44 82 GLY A N 1
ATOM 593 C CA . GLY A 1 82 ? -9.088 -9.031 26.931 1.00 95.44 82 GLY A CA 1
ATOM 594 C C . GLY A 1 82 ? -8.743 -10.272 26.101 1.00 95.44 82 GLY A C 1
ATOM 595 O O . GLY A 1 82 ? -8.039 -10.170 25.094 1.00 95.44 82 GLY A O 1
ATOM 596 N N . ALA A 1 83 ? -9.293 -11.433 26.466 1.00 94.62 83 ALA A N 1
ATOM 597 C CA . ALA A 1 83 ? -9.124 -12.670 25.702 1.00 94.62 83 ALA A CA 1
ATOM 598 C C . ALA A 1 83 ? -9.730 -12.574 24.288 1.00 94.62 83 ALA A C 1
ATOM 600 O O . ALA A 1 83 ? -9.109 -13.011 23.317 1.00 94.62 83 ALA A O 1
ATOM 601 N N . TYR A 1 84 ? -10.908 -11.956 24.153 1.00 95.44 84 TYR A N 1
ATOM 602 C CA . TYR A 1 84 ? -11.542 -11.716 22.855 1.00 95.44 84 TYR A CA 1
ATOM 603 C C . TYR A 1 84 ? -10.690 -10.815 21.949 1.00 95.44 84 TYR A C 1
ATOM 605 O O . TYR A 1 84 ? -10.486 -11.139 20.779 1.00 95.44 84 TYR A O 1
ATOM 613 N N . GLU A 1 85 ? -10.143 -9.714 22.468 1.00 95.94 85 GLU A N 1
ATOM 614 C CA . GLU A 1 85 ? -9.273 -8.831 21.684 1.00 95.94 85 GLU A CA 1
ATOM 615 C C . GLU A 1 85 ? -7.987 -9.529 21.231 1.00 95.94 85 GLU A C 1
ATOM 617 O O . GLU A 1 85 ? -7.551 -9.341 20.093 1.00 95.94 85 GLU A O 1
ATOM 622 N N . GLN A 1 86 ? -7.394 -10.363 22.088 1.00 94.38 86 GLN A N 1
ATOM 623 C CA . GLN A 1 86 ? -6.229 -11.171 21.722 1.00 94.38 86 GLN A CA 1
ATOM 624 C C . GLN A 1 86 ? -6.566 -12.165 20.606 1.00 94.38 86 GLN A C 1
ATOM 626 O O . GLN A 1 86 ? -5.848 -12.228 19.606 1.00 94.38 86 GLN A O 1
ATOM 631 N N . ALA A 1 87 ? -7.686 -12.885 20.729 1.00 93.88 87 ALA A N 1
ATOM 632 C CA . ALA A 1 87 ? -8.158 -13.811 19.702 1.00 93.88 87 ALA A CA 1
ATOM 633 C C . ALA A 1 87 ? -8.446 -13.092 18.374 1.00 93.88 87 ALA A C 1
ATOM 635 O O . ALA A 1 87 ? -8.069 -13.580 17.308 1.00 93.88 87 ALA A O 1
ATOM 636 N N . ARG A 1 88 ? -9.042 -11.896 18.428 1.00 96.62 88 ARG A N 1
ATOM 637 C CA . ARG A 1 88 ? -9.287 -11.061 17.249 1.00 96.62 88 ARG A CA 1
ATOM 638 C C . ARG A 1 88 ? -7.983 -10.660 16.553 1.00 96.62 88 ARG A C 1
ATOM 640 O O . ARG A 1 88 ? -7.891 -10.801 15.337 1.00 96.62 88 ARG A O 1
ATOM 647 N N . ARG A 1 89 ? -6.970 -10.199 17.295 1.00 95.25 89 ARG A N 1
ATOM 648 C CA . ARG A 1 89 ? -5.658 -9.844 16.715 1.00 95.25 89 ARG A CA 1
ATOM 649 C C . ARG A 1 89 ? -4.975 -11.054 16.076 1.00 95.25 89 ARG A C 1
ATOM 651 O O . ARG A 1 89 ? -4.420 -10.928 14.989 1.00 95.25 89 ARG A O 1
ATOM 658 N N . ALA A 1 90 ? -5.053 -12.224 16.711 1.00 94.62 90 ALA A N 1
ATOM 659 C CA . ALA A 1 90 ? -4.526 -13.467 16.145 1.00 94.62 90 ALA A CA 1
ATOM 660 C C . ALA A 1 90 ? -5.258 -13.865 14.847 1.00 94.62 90 ALA A C 1
ATOM 662 O O . ALA A 1 90 ? -4.625 -14.269 13.870 1.00 94.62 90 ALA A O 1
ATOM 663 N N . HIS A 1 91 ? -6.582 -13.695 14.798 1.00 94.56 91 HIS A N 1
ATOM 664 C CA . HIS A 1 91 ? -7.367 -13.907 13.582 1.00 94.56 91 HIS A CA 1
ATOM 665 C C . HIS A 1 91 ? -6.972 -12.930 12.458 1.00 94.56 91 HIS A C 1
ATOM 667 O O . HIS A 1 91 ? -6.766 -13.345 11.322 1.00 94.56 91 HIS A O 1
ATOM 673 N N . GLU A 1 92 ? -6.812 -11.638 12.757 1.00 94.56 92 GLU A N 1
ATOM 674 C CA . GLU A 1 92 ? -6.366 -10.637 11.772 1.00 94.56 92 GLU A CA 1
ATOM 675 C C . GLU A 1 92 ? -4.964 -10.966 11.217 1.00 94.56 92 GLU A C 1
ATOM 677 O O . GLU A 1 92 ? -4.740 -10.880 10.008 1.00 94.56 92 GLU A O 1
ATOM 682 N N . GLN A 1 93 ? -4.035 -11.414 12.070 1.00 92.94 93 GLN A N 1
ATOM 683 C CA . GLN A 1 93 ? -2.695 -11.845 11.651 1.00 92.94 93 GLN A CA 1
ATOM 684 C C . GLN A 1 93 ? -2.738 -13.067 10.727 1.00 92.94 93 GLN A C 1
ATOM 686 O O . GLN A 1 93 ? -2.171 -13.029 9.634 1.00 92.94 93 GLN A O 1
ATOM 691 N N . THR A 1 94 ? -3.445 -14.122 11.138 1.00 93.88 94 THR A N 1
ATOM 692 C CA . THR A 1 94 ? -3.567 -15.364 10.354 1.00 93.88 94 THR A CA 1
ATOM 693 C C . THR A 1 94 ? -4.291 -15.140 9.025 1.00 93.88 94 THR A C 1
ATOM 695 O O . THR A 1 94 ? -3.870 -15.681 8.003 1.00 93.88 94 THR A O 1
ATOM 698 N N . SER A 1 95 ? -5.310 -14.276 8.989 1.00 93.06 95 SER A N 1
ATOM 699 C CA . SER A 1 95 ? -5.965 -13.863 7.741 1.00 93.06 95 SER A CA 1
ATOM 700 C C . SER A 1 95 ? -4.990 -13.148 6.800 1.00 93.06 95 SER A C 1
ATOM 702 O O . SER A 1 95 ? -4.919 -13.472 5.616 1.00 93.06 95 SER A O 1
ATOM 704 N N . GLY A 1 96 ? -4.180 -12.219 7.319 1.00 92.69 96 GLY A N 1
ATOM 705 C CA . GLY A 1 96 ? -3.169 -11.527 6.516 1.00 92.69 96 GLY A CA 1
ATOM 706 C C . GLY A 1 96 ? -2.063 -12.456 5.994 1.00 92.69 96 GLY A C 1
ATOM 707 O O . GLY A 1 96 ? -1.546 -12.256 4.894 1.00 92.69 96 GLY A O 1
ATOM 708 N N . GLU A 1 97 ? -1.682 -13.483 6.755 1.00 93.56 97 GLU A N 1
ATOM 709 C CA . GLU A 1 97 ? -0.764 -14.533 6.295 1.00 93.56 97 GLU A CA 1
ATOM 710 C C . GLU A 1 97 ? -1.382 -15.393 5.190 1.00 93.56 97 GLU A C 1
ATOM 712 O O . GLU A 1 97 ? -0.722 -15.637 4.177 1.00 93.56 97 GLU A O 1
ATOM 717 N N . LEU A 1 98 ? -2.655 -15.774 5.327 1.00 93.81 98 LEU A N 1
ATOM 718 C CA . LEU A 1 98 ? -3.387 -16.516 4.302 1.00 93.81 98 LEU A CA 1
ATOM 719 C C . LEU A 1 98 ? -3.474 -15.728 2.987 1.00 93.81 98 LEU A C 1
ATOM 721 O O . LEU A 1 98 ? -3.177 -16.278 1.929 1.00 93.81 98 LEU A O 1
ATOM 725 N N . GLU A 1 99 ? -3.793 -14.434 3.038 1.00 92.31 99 GLU A N 1
ATOM 726 C CA . GLU A 1 99 ? -3.822 -13.565 1.852 1.00 92.31 99 GLU A CA 1
ATOM 727 C C . GLU A 1 99 ? -2.449 -13.444 1.172 1.00 92.31 99 GLU A C 1
ATOM 729 O O . GLU A 1 99 ? -2.346 -13.365 -0.056 1.00 92.31 99 GLU A O 1
ATOM 734 N N . ARG A 1 100 ? -1.357 -13.410 1.948 1.00 92.00 100 ARG A N 1
ATOM 735 C CA . ARG A 1 100 ? 0.003 -13.447 1.384 1.00 92.00 100 ARG A CA 1
ATOM 736 C C . ARG A 1 100 ? 0.283 -14.793 0.724 1.00 92.00 100 ARG A C 1
ATOM 738 O O . ARG A 1 100 ? 0.771 -14.807 -0.401 1.00 92.00 100 ARG A O 1
ATOM 745 N N . ALA A 1 101 ? -0.060 -15.899 1.380 1.00 91.88 101 ALA A N 1
ATOM 746 C CA . ALA A 1 101 ? 0.127 -17.239 0.835 1.00 91.88 101 ALA A CA 1
ATOM 747 C C . ALA A 1 101 ? -0.665 -17.445 -0.466 1.00 91.88 101 ALA A C 1
ATOM 749 O O . ALA A 1 101 ? -0.120 -17.975 -1.431 1.00 91.88 101 ALA A O 1
ATOM 750 N N . GLN A 1 102 ? -1.908 -16.961 -0.531 1.00 93.62 102 GLN A N 1
ATOM 751 C CA . GLN A 1 102 ? -2.737 -17.002 -1.739 1.00 93.62 102 GLN A CA 1
ATOM 752 C C . GLN A 1 102 ? -2.125 -16.197 -2.890 1.00 93.62 102 GLN A C 1
ATOM 754 O O . GLN A 1 102 ? -2.068 -16.696 -4.011 1.00 93.62 102 GLN A O 1
ATOM 759 N N . ARG A 1 103 ? -1.609 -14.988 -2.625 1.00 91.31 103 ARG A N 1
ATOM 760 C CA . ARG A 1 103 ? -0.899 -14.194 -3.644 1.00 91.31 103 ARG A CA 1
ATOM 761 C C . ARG A 1 103 ? 0.344 -14.906 -4.167 1.00 91.31 103 ARG A C 1
ATOM 763 O O . ARG A 1 103 ? 0.560 -14.936 -5.374 1.00 91.31 103 ARG A O 1
ATOM 770 N N . THR A 1 104 ? 1.128 -15.514 -3.280 1.00 91.75 104 THR A N 1
ATOM 771 C CA . THR A 1 104 ? 2.300 -16.304 -3.675 1.00 91.75 104 THR A CA 1
ATOM 772 C C . THR A 1 104 ? 1.899 -17.523 -4.504 1.00 91.75 104 THR A C 1
ATOM 774 O O . THR A 1 104 ? 2.522 -17.792 -5.526 1.00 91.75 104 THR A O 1
ATOM 777 N N . ALA A 1 105 ? 0.845 -18.241 -4.107 1.00 91.75 105 ALA A N 1
ATOM 778 C CA . ALA A 1 105 ? 0.340 -19.391 -4.854 1.00 91.75 105 ALA A CA 1
ATOM 779 C C . ALA A 1 105 ? -0.148 -18.993 -6.256 1.00 91.75 105 ALA A C 1
ATOM 781 O O . ALA A 1 105 ? 0.198 -19.661 -7.226 1.00 91.75 105 ALA A O 1
ATOM 782 N N . ALA A 1 106 ? -0.878 -17.879 -6.374 1.00 88.75 106 ALA A N 1
ATOM 783 C CA . ALA A 1 106 ? -1.315 -17.344 -7.661 1.00 88.75 106 ALA A CA 1
ATOM 784 C C . ALA A 1 106 ? -0.124 -16.955 -8.552 1.00 88.75 106 ALA A C 1
ATOM 786 O O . ALA A 1 106 ? -0.094 -17.326 -9.720 1.00 88.75 106 ALA A O 1
ATOM 787 N N . ALA A 1 107 ? 0.891 -16.285 -7.995 1.00 85.75 107 ALA A N 1
ATOM 788 C CA . ALA A 1 107 ? 2.105 -15.934 -8.733 1.00 85.75 107 ALA A CA 1
ATOM 789 C C . ALA A 1 107 ? 2.847 -17.179 -9.250 1.00 85.75 107 ALA A C 1
ATOM 791 O O . ALA A 1 107 ? 3.218 -17.233 -10.419 1.00 85.75 107 ALA A O 1
ATOM 792 N N . LEU A 1 108 ? 3.003 -18.206 -8.407 1.00 89.38 108 LEU A N 1
ATOM 793 C CA . LEU A 1 108 ? 3.614 -19.476 -8.810 1.00 89.38 108 LEU A CA 1
ATOM 794 C C . LEU A 1 108 ? 2.801 -20.184 -9.896 1.00 89.38 108 LEU A C 1
ATOM 796 O O . LEU A 1 108 ? 3.381 -20.763 -10.811 1.00 89.38 108 LEU A O 1
ATOM 800 N N . GLN A 1 109 ? 1.470 -20.134 -9.818 1.00 89.56 109 GLN A N 1
ATOM 801 C CA . GLN A 1 109 ? 0.600 -20.715 -10.835 1.00 89.56 109 GLN A CA 1
ATOM 802 C C . GLN A 1 109 ? 0.773 -20.017 -12.190 1.00 89.56 109 GLN A C 1
ATOM 804 O O . GLN A 1 109 ? 0.859 -20.705 -13.206 1.00 89.56 109 GLN A O 1
ATOM 809 N N . THR A 1 110 ? 0.901 -18.687 -12.206 1.00 80.44 110 THR A N 1
ATOM 810 C CA . THR A 1 110 ? 1.238 -17.930 -13.420 1.00 80.44 110 THR A CA 1
ATOM 811 C C . THR A 1 110 ? 2.581 -18.376 -13.993 1.00 80.44 110 THR A C 1
ATOM 813 O O . THR A 1 110 ? 2.649 -18.723 -15.167 1.00 80.44 110 THR A O 1
ATOM 816 N N . THR A 1 111 ? 3.626 -18.484 -13.165 1.00 81.00 111 THR A N 1
ATOM 817 C CA . THR A 1 111 ? 4.951 -18.943 -13.618 1.00 81.00 111 THR A CA 1
ATOM 818 C C . THR A 1 111 ? 4.915 -20.363 -14.188 1.00 81.00 111 THR A C 1
ATOM 820 O O . THR A 1 111 ? 5.530 -20.642 -15.214 1.00 81.00 111 THR A O 1
ATOM 823 N N . VAL A 1 112 ? 4.173 -21.279 -13.556 1.00 84.00 112 VAL A N 1
ATOM 824 C CA . VAL A 1 112 ? 4.000 -22.647 -14.071 1.00 84.00 112 VAL A CA 1
ATOM 825 C C . VAL A 1 112 ? 3.283 -22.636 -15.421 1.00 84.00 112 VAL A C 1
ATOM 827 O O . VAL A 1 112 ? 3.681 -23.380 -16.316 1.00 84.00 112 VAL A O 1
ATOM 830 N N . GLN A 1 113 ? 2.265 -21.789 -15.589 1.00 74.94 113 GLN A N 1
ATOM 831 C CA . GLN A 1 113 ? 1.541 -21.653 -16.850 1.00 74.94 113 GLN A CA 1
ATOM 832 C C . GLN A 1 113 ? 2.447 -21.107 -17.963 1.00 74.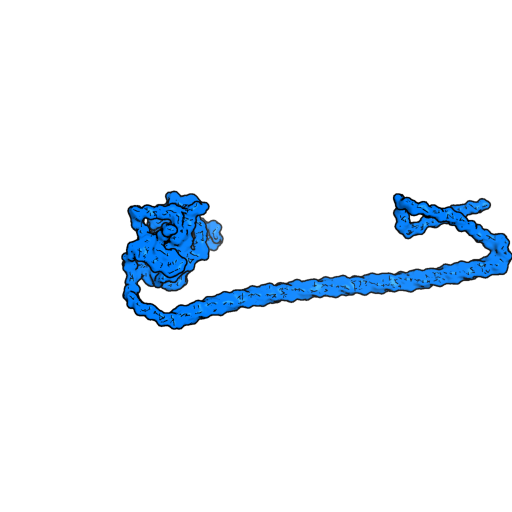94 113 GLN A C 1
ATOM 834 O O . GLN A 1 113 ? 2.455 -21.666 -19.057 1.00 74.94 113 GLN A O 1
ATOM 839 N N . GLU A 1 114 ? 3.256 -20.088 -17.666 1.00 70.12 114 GLU A N 1
ATOM 840 C CA . GLU A 1 114 ? 4.246 -19.520 -18.590 1.00 70.12 114 GLU A CA 1
ATOM 841 C C . GLU A 1 114 ? 5.285 -20.565 -19.022 1.00 70.12 114 GLU A C 1
ATOM 843 O O . GLU A 1 114 ? 5.588 -20.675 -20.210 1.00 70.12 114 GLU A O 1
ATOM 848 N N . CYS A 1 115 ? 5.772 -21.395 -18.092 1.00 65.12 115 CYS A N 1
ATOM 849 C CA . CYS A 1 115 ? 6.678 -22.506 -18.402 1.00 65.12 115 CYS A CA 1
ATOM 850 C C . CYS A 1 115 ? 6.012 -23.656 -19.181 1.00 65.12 115 CYS A C 1
ATOM 852 O O . CYS A 1 115 ? 6.710 -24.417 -19.851 1.00 65.12 115 CYS A O 1
ATOM 854 N N . ALA A 1 116 ? 4.690 -23.826 -19.069 1.00 69.62 116 ALA A N 1
ATOM 855 C CA . ALA A 1 116 ? 3.937 -24.880 -19.751 1.00 69.62 116 ALA A CA 1
ATOM 856 C C . ALA A 1 116 ? 3.551 -24.508 -21.192 1.00 69.62 116 ALA A C 1
ATOM 858 O O . ALA A 1 116 ? 3.292 -25.398 -22.007 1.00 69.62 116 ALA A O 1
ATOM 859 N N . THR A 1 117 ? 3.531 -23.218 -21.532 1.00 46.97 117 THR A N 1
ATOM 860 C CA . THR A 1 117 ? 3.437 -22.764 -22.923 1.00 46.97 117 THR A CA 1
ATOM 861 C C . THR A 1 117 ? 4.745 -23.074 -23.655 1.00 46.97 117 THR A C 1
ATOM 863 O O . THR A 1 117 ? 5.792 -22.552 -23.267 1.00 46.97 117 THR A O 1
ATOM 866 N N . PRO A 1 118 ? 4.741 -23.904 -24.718 1.00 50.12 118 PRO A N 1
ATOM 867 C CA . PRO A 1 118 ? 5.929 -24.056 -25.547 1.00 50.12 118 PRO A CA 1
ATOM 868 C C . PRO A 1 118 ? 6.290 -22.680 -26.121 1.00 50.12 118 PRO A C 1
ATOM 870 O O . PRO A 1 118 ? 5.380 -21.963 -26.547 1.00 50.12 118 PRO A O 1
ATOM 873 N N . PRO A 1 119 ? 7.578 -22.288 -26.150 1.00 47.53 119 PRO A N 1
ATOM 874 C CA . PRO A 1 119 ? 7.962 -21.037 -26.776 1.00 47.53 119 PRO A CA 1
ATOM 875 C C . PRO A 1 119 ? 7.478 -21.068 -28.225 1.00 47.53 119 PRO A C 1
ATOM 877 O O . PRO A 1 119 ? 7.874 -21.938 -29.008 1.00 47.53 119 PRO A O 1
ATOM 880 N N . THR A 1 120 ? 6.592 -20.132 -28.568 1.00 46.88 120 THR A N 1
ATOM 881 C CA . THR A 1 120 ? 6.275 -19.776 -29.953 1.00 46.88 120 THR A CA 1
ATOM 882 C C . THR A 1 120 ? 7.599 -19.691 -30.712 1.00 46.88 120 THR A C 1
ATOM 884 O O . THR A 1 120 ? 8.534 -19.091 -30.173 1.00 46.88 120 THR A O 1
ATOM 887 N N . PRO A 1 121 ? 7.742 -20.316 -31.898 1.00 43.84 121 PRO A N 1
ATOM 888 C CA . PRO A 1 121 ? 9.023 -20.371 -32.589 1.00 43.84 121 PRO A CA 1
ATOM 889 C C . PRO A 1 121 ? 9.598 -18.963 -32.691 1.00 43.84 121 PRO A C 1
ATOM 891 O O . PRO A 1 121 ? 8.978 -18.070 -33.270 1.00 43.84 121 PRO A O 1
ATOM 894 N N . ALA A 1 122 ? 10.752 -18.778 -32.048 1.00 43.28 122 ALA A N 1
ATOM 895 C CA . ALA A 1 122 ? 11.418 -17.500 -31.941 1.00 43.28 122 ALA A CA 1
ATOM 896 C C . ALA A 1 122 ? 11.694 -16.973 -33.352 1.00 43.28 122 ALA A C 1
ATOM 898 O O . ALA A 1 122 ? 12.569 -17.467 -34.066 1.00 43.28 122 ALA A O 1
ATOM 899 N N . MET A 1 123 ? 10.960 -15.931 -33.740 1.00 48.84 123 MET A N 1
ATOM 900 C CA . MET A 1 123 ? 11.545 -14.913 -34.601 1.00 48.84 123 MET A CA 1
ATOM 901 C C . MET A 1 123 ? 12.879 -14.513 -33.953 1.00 48.84 123 MET A C 1
ATOM 903 O O . MET A 1 123 ? 12.916 -14.394 -32.726 1.00 48.84 123 MET A O 1
ATOM 907 N N . PRO A 1 124 ? 13.974 -14.339 -34.711 1.00 57.28 124 PRO A N 1
ATOM 908 C CA . PRO A 1 124 ? 15.221 -13.863 -34.131 1.00 57.28 124 PRO A CA 1
ATOM 909 C C . PRO A 1 124 ? 14.938 -12.536 -33.418 1.00 57.28 124 PRO A C 1
ATOM 911 O O . PRO A 1 124 ? 14.591 -11.542 -34.060 1.00 57.28 124 PRO A O 1
ATOM 914 N N . HIS A 1 125 ? 14.999 -12.569 -32.085 1.00 68.44 125 HIS A N 1
ATOM 915 C CA . HIS A 1 125 ? 14.877 -11.389 -31.244 1.00 68.44 125 HIS A CA 1
ATOM 916 C C . HIS A 1 125 ? 16.148 -10.582 -31.443 1.00 68.44 125 HIS A C 1
ATOM 918 O O . HIS A 1 125 ? 17.230 -10.983 -31.017 1.00 68.44 125 HIS A O 1
ATOM 924 N N . ASP A 1 126 ? 16.014 -9.494 -32.185 1.00 79.81 126 ASP A N 1
ATOM 925 C CA . ASP A 1 126 ? 17.062 -8.507 -32.351 1.00 79.81 126 ASP A CA 1
ATOM 926 C C . ASP A 1 126 ? 16.667 -7.296 -31.500 1.00 79.81 126 ASP A C 1
ATOM 928 O O . ASP A 1 126 ? 15.752 -6.563 -31.889 1.00 79.81 126 ASP A O 1
ATOM 932 N N . PRO A 1 127 ? 17.310 -7.074 -30.340 1.00 78.94 127 PRO A N 1
ATOM 933 C CA . PRO A 1 127 ? 16.955 -5.972 -29.453 1.00 78.94 127 PRO A CA 1
ATOM 934 C C . PRO A 1 127 ? 17.218 -4.600 -30.092 1.00 78.94 127 PRO A C 1
ATOM 936 O O . PRO A 1 127 ? 16.642 -3.605 -29.658 1.00 78.94 127 PRO A O 1
ATOM 939 N N . THR A 1 128 ? 18.031 -4.541 -31.153 1.00 81.19 128 THR A N 1
ATOM 940 C CA . THR A 1 128 ? 18.297 -3.314 -31.920 1.00 81.19 128 THR A CA 1
ATOM 941 C C . THR A 1 128 ? 17.245 -3.046 -32.995 1.00 81.19 128 THR A C 1
ATOM 943 O O . THR A 1 128 ? 17.218 -1.975 -33.609 1.00 81.19 128 THR A O 1
ATOM 946 N N . ARG A 1 129 ? 16.332 -3.997 -33.227 1.00 86.69 129 ARG A N 1
ATOM 947 C CA . ARG A 1 129 ? 15.252 -3.832 -34.189 1.00 86.69 129 ARG A CA 1
ATOM 948 C C . ARG A 1 129 ? 14.203 -2.871 -33.641 1.00 86.69 129 ARG A C 1
ATOM 950 O O . ARG A 1 129 ? 13.450 -3.179 -32.718 1.00 86.69 129 ARG A O 1
ATOM 957 N N . VAL A 1 130 ? 14.105 -1.722 -34.295 1.00 88.62 130 VAL A N 1
ATOM 958 C CA . VAL A 1 130 ? 13.071 -0.718 -34.047 1.00 88.62 130 VAL A CA 1
ATOM 959 C C . VAL A 1 130 ? 11.985 -0.843 -35.112 1.00 88.62 130 VAL A C 1
ATOM 961 O O . VAL A 1 130 ? 12.276 -0.829 -36.308 1.00 88.62 130 VAL A O 1
ATOM 964 N N . LEU A 1 131 ? 10.733 -0.981 -34.681 1.00 89.75 131 LEU A N 1
ATOM 965 C CA . LEU A 1 131 ? 9.562 -0.996 -35.559 1.00 89.75 131 LEU A CA 1
ATOM 966 C C . LEU A 1 131 ? 8.862 0.365 -35.505 1.00 89.75 131 LEU A C 1
ATOM 968 O O . LEU A 1 131 ? 9.000 1.098 -34.532 1.00 89.75 131 LEU A O 1
ATOM 972 N N . ASP A 1 132 ? 8.100 0.715 -36.539 1.00 92.25 132 ASP A N 1
ATOM 973 C CA . ASP A 1 132 ? 7.260 1.922 -36.499 1.00 92.25 132 ASP A CA 1
ATOM 974 C C . ASP A 1 132 ? 5.958 1.696 -35.726 1.00 92.25 132 ASP A C 1
ATOM 976 O O . ASP A 1 132 ? 5.426 2.622 -35.113 1.00 92.25 132 ASP A O 1
ATOM 980 N N . VAL A 1 133 ? 5.454 0.460 -35.747 1.00 92.12 133 VAL A N 1
ATOM 981 C CA . VAL A 1 133 ? 4.213 0.048 -35.090 1.00 92.12 133 VAL A CA 1
ATOM 982 C C . VAL A 1 133 ? 4.449 -1.267 -34.359 1.00 92.12 133 VAL A C 1
ATOM 984 O O . VAL A 1 133 ? 5.048 -2.187 -34.921 1.00 92.12 133 VAL A O 1
ATOM 987 N N . VAL A 1 134 ? 3.970 -1.350 -33.121 1.00 92.62 134 VAL A N 1
ATOM 988 C CA . VAL A 1 134 ? 4.049 -2.542 -32.271 1.00 92.62 134 VAL A CA 1
ATOM 989 C C . VAL A 1 134 ? 2.659 -2.836 -31.718 1.00 92.62 134 VAL A C 1
ATOM 991 O O . VAL A 1 134 ? 2.037 -1.961 -31.130 1.00 92.62 134 VAL A O 1
ATOM 994 N N . GLU A 1 135 ? 2.175 -4.058 -31.911 1.00 92.06 135 GLU A N 1
ATOM 995 C CA . GLU A 1 135 ? 0.950 -4.556 -31.275 1.00 92.06 135 GLU A CA 1
ATOM 996 C C . GLU A 1 135 ? 1.344 -5.324 -30.016 1.00 92.06 135 GLU A C 1
ATOM 998 O O . GLU A 1 135 ? 2.188 -6.223 -30.089 1.00 92.06 135 GLU A O 1
ATOM 1003 N N . VAL A 1 136 ? 0.752 -4.974 -28.877 1.00 89.62 136 VAL A N 1
ATOM 1004 C CA . VAL A 1 136 ? 1.002 -5.648 -27.602 1.00 89.62 136 VAL A CA 1
ATOM 1005 C C . VAL A 1 136 ? -0.301 -6.221 -27.066 1.00 89.62 136 VAL A C 1
ATOM 1007 O O . VAL A 1 136 ? -1.292 -5.509 -26.895 1.00 89.62 136 VAL A O 1
ATOM 1010 N N . ASP A 1 137 ? -0.292 -7.523 -26.784 1.00 85.31 137 ASP A N 1
ATOM 1011 C CA . ASP A 1 137 ? -1.464 -8.215 -26.257 1.00 85.31 137 ASP A CA 1
ATOM 1012 C C . ASP A 1 137 ? -1.917 -7.597 -24.925 1.00 85.31 137 ASP A C 1
ATOM 1014 O O . ASP A 1 137 ? -1.106 -7.306 -24.047 1.00 85.31 137 ASP A O 1
ATOM 1018 N N . GLY A 1 138 ? -3.217 -7.335 -24.799 1.00 87.25 138 GLY A N 1
ATOM 1019 C CA . GLY A 1 138 ? -3.809 -6.668 -23.633 1.00 87.25 138 GLY A CA 1
ATOM 1020 C C . GLY A 1 138 ? -3.568 -5.154 -23.505 1.00 87.25 138 GLY A C 1
ATOM 1021 O O . GLY A 1 138 ? -4.235 -4.536 -22.678 1.00 87.25 138 GLY A O 1
ATOM 1022 N N . TYR A 1 139 ? -2.689 -4.549 -24.315 1.00 87.31 139 TYR A N 1
ATOM 1023 C CA . TYR A 1 139 ? -2.375 -3.106 -24.277 1.00 87.31 139 TYR A CA 1
ATOM 1024 C C . TYR A 1 139 ? -2.619 -2.374 -25.607 1.00 87.31 139 TYR A C 1
ATOM 1026 O O . TYR A 1 139 ? -2.584 -1.151 -25.644 1.00 87.31 139 TYR A O 1
ATOM 1034 N N . GLY A 1 140 ? -2.877 -3.100 -26.697 1.00 90.06 140 GLY A N 1
ATOM 1035 C CA . GLY A 1 140 ? -3.229 -2.519 -27.991 1.00 90.06 140 GLY A CA 1
ATOM 1036 C C . GLY A 1 140 ? -2.024 -2.076 -28.821 1.00 90.06 140 GLY A C 1
ATOM 1037 O O . GLY A 1 140 ? -0.924 -2.630 -28.722 1.00 90.06 140 GLY A O 1
ATOM 1038 N N . ARG A 1 141 ? -2.258 -1.088 -29.692 1.00 92.69 141 ARG A N 1
ATOM 1039 C CA . ARG A 1 141 ? -1.308 -0.675 -30.726 1.00 92.69 141 ARG A CA 1
ATOM 1040 C C . ARG A 1 141 ? -0.491 0.533 -30.299 1.00 92.69 141 ARG A C 1
ATOM 1042 O O . ARG A 1 141 ? -1.039 1.574 -29.957 1.00 92.69 141 ARG A O 1
ATOM 1049 N N . PHE A 1 142 ? 0.820 0.436 -30.465 1.00 93.56 142 PHE A N 1
ATOM 1050 C CA . PHE A 1 142 ? 1.785 1.493 -30.194 1.00 93.56 142 PHE A CA 1
ATOM 1051 C C . PHE A 1 142 ? 2.434 1.989 -31.485 1.00 93.56 142 PHE A C 1
ATOM 1053 O O . PHE A 1 142 ? 2.833 1.194 -32.336 1.00 93.56 142 PHE A O 1
ATOM 1060 N N . THR A 1 143 ? 2.580 3.306 -31.625 1.00 93.56 143 THR A N 1
ATOM 1061 C CA . THR A 1 143 ? 3.294 3.954 -32.736 1.00 93.56 143 THR A CA 1
ATOM 1062 C C . THR A 1 143 ? 4.542 4.656 -32.235 1.00 93.56 143 THR A C 1
ATOM 1064 O O . THR A 1 143 ? 4.535 5.295 -31.182 1.00 93.56 143 THR A O 1
ATOM 1067 N N . ARG A 1 144 ? 5.639 4.523 -32.981 1.00 93.81 144 ARG A N 1
ATOM 1068 C CA . ARG A 1 144 ? 6.921 5.123 -32.618 1.00 93.81 144 ARG A CA 1
ATOM 1069 C C . ARG A 1 144 ? 6.808 6.645 -32.572 1.00 93.81 144 ARG A C 1
ATOM 1071 O O . ARG A 1 144 ? 6.336 7.284 -33.515 1.00 93.81 144 ARG A O 1
ATOM 1078 N N . ILE A 1 145 ? 7.303 7.222 -31.484 1.00 91.19 145 ILE A N 1
ATOM 1079 C CA . ILE A 1 145 ? 7.431 8.665 -31.326 1.00 91.19 145 ILE A CA 1
ATOM 1080 C C . ILE A 1 145 ? 8.732 9.093 -32.002 1.00 91.19 145 ILE A C 1
ATOM 1082 O O . ILE A 1 145 ? 9.825 8.667 -31.628 1.00 91.19 145 ILE A O 1
ATOM 1086 N N . THR A 1 146 ? 8.603 9.944 -33.009 1.00 85.69 146 THR A N 1
ATOM 1087 C CA . THR A 1 146 ? 9.706 10.635 -33.675 1.00 85.69 146 THR A CA 1
ATOM 1088 C C . THR A 1 146 ? 9.634 12.127 -33.339 1.00 85.69 146 THR A C 1
ATOM 1090 O O . THR A 1 146 ? 8.587 12.580 -32.874 1.00 85.69 146 THR A O 1
ATOM 1093 N N . PRO A 1 147 ? 10.703 12.913 -33.560 1.00 76.19 147 PRO A N 1
ATOM 1094 C CA . PRO A 1 147 ? 10.681 14.356 -33.296 1.00 76.19 147 PRO A CA 1
ATOM 1095 C C . PRO A 1 147 ? 9.531 15.106 -33.987 1.00 76.19 147 PRO A C 1
ATOM 1097 O O . PRO A 1 147 ? 9.053 16.103 -33.454 1.00 76.19 147 PRO A O 1
ATOM 1100 N N . ASP A 1 148 ? 9.068 14.597 -35.132 1.00 76.38 148 ASP A N 1
ATOM 1101 C CA . ASP A 1 148 ? 7.981 15.180 -35.924 1.00 76.38 148 ASP A CA 1
ATOM 1102 C C . ASP A 1 148 ? 6.615 14.513 -35.664 1.00 76.38 148 ASP A C 1
ATOM 1104 O O . ASP A 1 148 ? 5.608 14.901 -36.260 1.00 76.38 148 ASP A O 1
ATOM 1108 N N . SER A 1 149 ? 6.555 13.492 -34.799 1.00 76.88 149 SER A N 1
ATOM 1109 C CA . SER A 1 149 ? 5.303 12.795 -34.496 1.00 76.88 149 SER A CA 1
ATOM 1110 C C . SER A 1 149 ? 4.381 13.703 -33.673 1.00 76.88 149 SER A C 1
ATOM 1112 O O . SER A 1 149 ? 4.795 14.174 -32.610 1.00 76.88 149 SER A O 1
ATOM 1114 N N . PRO A 1 150 ? 3.119 13.917 -34.092 1.00 71.00 150 PRO A N 1
ATOM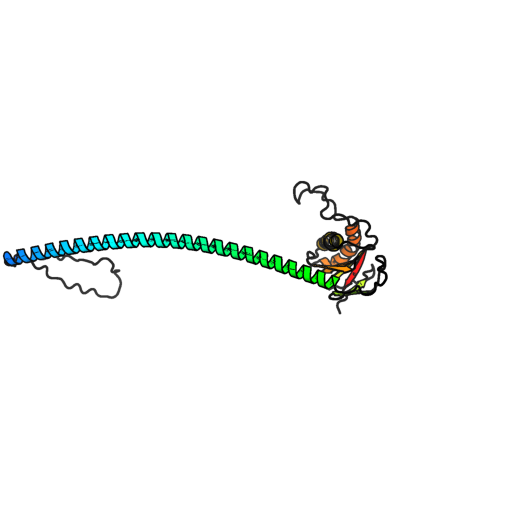 1115 C CA . PRO A 1 150 ? 2.142 14.553 -33.223 1.00 71.00 150 PRO A CA 1
ATOM 1116 C C . PRO A 1 150 ? 1.914 13.653 -32.006 1.00 71.00 150 PRO A C 1
ATOM 1118 O O . PRO A 1 150 ? 1.683 12.449 -32.144 1.00 71.00 150 PRO A O 1
ATOM 1121 N N . LEU A 1 151 ? 2.016 14.242 -30.818 1.00 75.94 151 LEU A N 1
ATOM 1122 C CA . LEU A 1 151 ? 1.689 13.556 -29.576 1.00 75.94 151 LEU A CA 1
ATOM 1123 C C . LEU A 1 151 ? 0.184 13.573 -29.381 1.00 75.94 151 LEU A C 1
ATOM 1125 O O . LEU A 1 151 ? -0.442 14.620 -29.565 1.00 75.94 151 LEU A O 1
ATOM 1129 N N . ASP A 1 152 ? -0.373 12.425 -29.014 1.00 75.19 152 ASP A N 1
ATOM 1130 C CA . ASP A 1 152 ? -1.781 12.354 -28.651 1.00 75.19 152 ASP A CA 1
ATOM 1131 C C . ASP A 1 152 ? -2.028 13.166 -27.366 1.00 75.19 152 ASP A C 1
ATOM 1133 O O . ASP A 1 152 ? -1.237 13.123 -26.417 1.00 75.19 152 ASP A O 1
ATOM 1137 N N . ALA A 1 153 ? -3.113 13.943 -27.364 1.00 67.75 153 ALA A N 1
ATOM 1138 C CA . ALA A 1 153 ? -3.564 14.690 -26.194 1.00 67.75 153 ALA A CA 1
ATOM 1139 C C . ALA A 1 153 ? -3.996 13.756 -25.061 1.00 67.75 153 ALA A C 1
ATOM 1141 O O . ALA A 1 153 ? -3.804 14.083 -23.888 1.00 67.75 153 ALA A O 1
ATOM 1142 N N . ASP A 1 154 ? -4.479 12.572 -25.432 1.00 73.44 154 ASP A N 1
ATOM 1143 C CA . ASP A 1 154 ? -4.971 11.544 -24.525 1.00 73.44 154 ASP A CA 1
ATOM 1144 C C . ASP A 1 154 ? -3.956 10.400 -24.388 1.00 73.44 154 ASP A C 1
ATOM 1146 O O . ASP A 1 154 ? -4.315 9.226 -24.422 1.00 73.44 154 ASP A O 1
ATOM 1150 N N . LEU A 1 155 ? -2.666 10.730 -24.231 1.00 78.50 155 LEU A N 1
ATOM 1151 C CA . LEU A 1 155 ? -1.630 9.728 -23.972 1.00 78.50 155 LEU A CA 1
ATOM 1152 C C . LEU A 1 155 ? -2.011 8.905 -22.725 1.00 78.50 155 LEU A C 1
ATOM 1154 O O . LEU A 1 155 ? -1.995 9.422 -21.606 1.00 78.50 155 LEU A O 1
ATOM 1158 N N . GLY A 1 156 ? -2.382 7.639 -22.938 1.00 84.81 156 GLY A N 1
ATOM 1159 C CA . GLY A 1 156 ? -2.760 6.685 -21.894 1.00 84.81 156 GLY A CA 1
ATOM 1160 C C . GLY A 1 156 ? -1.578 5.816 -21.484 1.00 84.81 156 GLY A C 1
ATOM 1161 O O . GLY A 1 156 ? -1.135 5.855 -20.332 1.00 84.81 156 GLY A O 1
ATOM 1162 N N . TYR A 1 157 ? -1.020 5.071 -22.439 1.00 90.19 157 TYR A N 1
ATOM 1163 C CA . TYR A 1 157 ? 0.175 4.253 -22.238 1.00 90.19 157 TYR A CA 1
ATOM 1164 C C . TYR A 1 157 ? 1.374 4.720 -23.074 1.00 90.19 157 TYR A C 1
ATOM 1166 O O . TYR A 1 157 ? 1.264 5.144 -24.227 1.00 90.19 157 TYR A O 1
ATOM 1174 N N . LEU A 1 158 ? 2.564 4.571 -22.489 1.00 92.19 158 LEU A N 1
ATOM 1175 C CA . LEU A 1 158 ? 3.848 4.763 -23.153 1.00 92.19 158 LEU A CA 1
ATOM 1176 C C . LEU A 1 158 ? 4.625 3.448 -23.129 1.00 92.19 158 LEU A C 1
ATOM 1178 O O . LEU A 1 158 ? 4.785 2.832 -22.074 1.00 92.19 158 LEU A O 1
ATOM 1182 N N . ARG A 1 159 ? 5.174 3.052 -24.275 1.00 94.38 159 ARG A N 1
ATOM 1183 C CA . ARG A 1 159 ? 6.118 1.936 -24.363 1.00 94.38 159 ARG A CA 1
ATOM 1184 C C . ARG A 1 159 ? 7.536 2.467 -24.541 1.00 94.38 159 ARG A C 1
ATOM 1186 O O . ARG A 1 159 ? 7.792 3.317 -25.393 1.00 94.38 159 ARG A O 1
ATOM 1193 N N . VAL A 1 160 ? 8.462 1.951 -23.743 1.00 95.94 160 VAL A N 1
ATOM 1194 C CA . VAL A 1 160 ? 9.880 2.327 -23.731 1.00 95.94 160 VAL A CA 1
ATOM 1195 C C . VAL A 1 160 ? 10.701 1.099 -24.090 1.00 95.94 160 VAL A C 1
ATOM 1197 O O . VAL A 1 160 ? 10.642 0.100 -23.381 1.00 95.94 160 VAL A O 1
ATOM 1200 N N . GLN A 1 161 ? 11.466 1.175 -25.174 1.00 95.62 161 GLN A N 1
ATOM 1201 C CA . GLN A 1 161 ? 12.349 0.113 -25.656 1.00 95.62 161 GLN A CA 1
ATOM 1202 C C . GLN A 1 161 ? 13.810 0.570 -25.608 1.00 95.62 161 GLN A C 1
ATOM 1204 O O . GLN A 1 161 ? 14.102 1.737 -25.873 1.00 95.62 161 GLN A O 1
ATOM 1209 N N . VAL A 1 162 ? 14.719 -0.353 -25.308 1.00 95.69 162 VAL A N 1
ATOM 1210 C CA . VAL A 1 162 ? 16.174 -0.138 -25.326 1.00 95.69 162 VAL A CA 1
ATOM 1211 C C . VAL A 1 162 ? 16.879 -1.147 -26.241 1.00 95.69 162 VAL A C 1
ATOM 1213 O O . VAL A 1 162 ? 16.314 -2.187 -26.574 1.00 95.69 162 VAL A O 1
ATOM 1216 N N . ASP A 1 163 ? 18.129 -0.883 -26.619 1.00 94.31 163 ASP A N 1
ATOM 1217 C CA . ASP A 1 163 ? 18.887 -1.694 -27.592 1.00 94.31 163 ASP A CA 1
ATOM 1218 C C . ASP A 1 163 ? 19.570 -2.932 -26.973 1.00 94.31 163 ASP A C 1
ATOM 1220 O O . ASP A 1 163 ? 20.526 -3.481 -27.526 1.00 94.31 163 ASP A O 1
ATOM 1224 N N . ARG A 1 164 ? 19.112 -3.383 -25.801 1.00 92.88 164 ARG A N 1
ATOM 1225 C CA . ARG A 1 164 ? 19.597 -4.613 -25.164 1.00 92.88 164 ARG A CA 1
ATOM 1226 C C . ARG A 1 164 ? 18.519 -5.299 -24.352 1.00 92.88 164 ARG A C 1
ATOM 1228 O O . ARG A 1 164 ? 17.601 -4.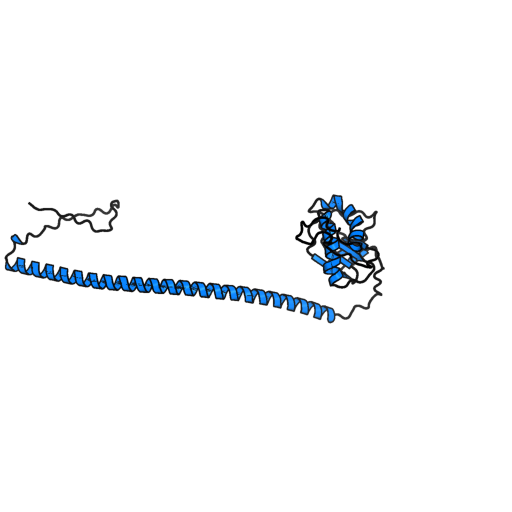654 -23.854 1.00 92.88 164 ARG A O 1
ATOM 1235 N N . ASP A 1 165 ? 18.720 -6.582 -24.109 1.00 92.44 165 ASP A N 1
ATOM 1236 C CA . ASP A 1 165 ? 17.883 -7.305 -23.167 1.00 92.44 165 ASP A CA 1
ATOM 1237 C C . ASP A 1 165 ? 18.098 -6.798 -21.737 1.00 92.44 165 ASP A C 1
ATOM 1239 O O . ASP A 1 165 ? 19.204 -6.424 -21.316 1.00 92.44 165 ASP A O 1
ATOM 1243 N N . LEU A 1 166 ? 16.996 -6.773 -21.002 1.00 90.62 166 LEU A N 1
ATOM 1244 C CA . LEU A 1 166 ? 16.878 -6.364 -19.619 1.00 90.62 166 LEU A CA 1
ATOM 1245 C C . LEU A 1 166 ? 16.513 -7.582 -18.784 1.00 90.62 166 LEU A C 1
ATOM 1247 O O . LEU A 1 166 ? 15.616 -8.357 -19.124 1.00 90.62 166 LEU A O 1
ATOM 1251 N N . THR A 1 167 ? 17.161 -7.712 -17.634 1.00 91.56 167 THR A N 1
ATOM 1252 C CA . THR A 1 167 ? 16.633 -8.597 -16.594 1.00 91.56 167 THR A CA 1
ATOM 1253 C C . THR A 1 167 ? 15.296 -8.058 -16.079 1.00 91.56 167 THR A C 1
ATOM 1255 O O . THR A 1 167 ? 15.027 -6.856 -16.146 1.00 91.56 167 THR A O 1
ATOM 1258 N N . THR A 1 168 ? 14.460 -8.922 -15.502 1.00 87.19 168 THR A N 1
ATOM 1259 C CA . THR A 1 168 ? 13.175 -8.497 -14.924 1.00 87.19 168 THR A CA 1
ATOM 1260 C C . THR A 1 168 ? 13.346 -7.407 -13.859 1.00 87.19 168 THR A C 1
ATOM 1262 O O . THR A 1 168 ? 12.528 -6.493 -13.785 1.00 87.19 168 THR A O 1
ATOM 1265 N N . ASP A 1 169 ? 14.417 -7.452 -13.057 1.00 87.75 169 ASP A N 1
ATOM 1266 C CA . ASP A 1 169 ? 14.712 -6.421 -12.048 1.00 87.75 169 ASP A CA 1
ATOM 1267 C C . ASP A 1 169 ? 15.120 -5.087 -12.703 1.00 87.75 169 ASP A C 1
ATOM 1269 O O . ASP A 1 169 ? 14.601 -4.031 -12.335 1.00 87.75 169 ASP A O 1
ATOM 1273 N N . GLU A 1 170 ? 15.955 -5.126 -13.748 1.00 92.62 170 GLU A N 1
ATOM 1274 C CA . GLU A 1 170 ? 16.305 -3.933 -14.529 1.00 92.62 170 GLU A CA 1
ATOM 1275 C C . GLU A 1 170 ? 15.074 -3.296 -15.184 1.00 92.62 170 GLU A C 1
ATOM 1277 O O . GLU A 1 170 ? 14.914 -2.080 -15.117 1.00 92.62 170 GLU A O 1
ATOM 1282 N N . ALA A 1 171 ? 14.184 -4.094 -15.777 1.00 91.56 171 ALA A N 1
ATOM 1283 C CA . ALA A 1 171 ? 12.975 -3.598 -16.426 1.00 91.56 171 ALA A CA 1
ATOM 1284 C C . ALA A 1 171 ? 11.976 -3.009 -15.412 1.00 91.56 171 ALA A C 1
ATOM 1286 O O . ALA A 1 171 ? 11.568 -1.850 -15.522 1.00 91.56 171 ALA A O 1
ATOM 1287 N N . THR A 1 172 ? 11.602 -3.791 -14.394 1.00 87.75 172 THR A N 1
ATOM 1288 C CA . THR A 1 172 ? 10.490 -3.453 -13.486 1.00 87.75 172 THR A CA 1
ATOM 1289 C C . THR A 1 172 ? 10.878 -2.534 -12.333 1.00 87.75 172 THR A C 1
ATOM 1291 O O . THR A 1 172 ? 10.009 -1.842 -11.803 1.00 87.75 172 THR A O 1
ATOM 1294 N N . ARG A 1 173 ? 12.157 -2.486 -11.934 1.00 88.69 173 ARG A N 1
ATOM 1295 C CA . ARG A 1 173 ? 12.621 -1.585 -10.869 1.00 88.69 173 ARG A CA 1
ATOM 1296 C C . ARG A 1 173 ? 13.442 -0.431 -11.399 1.00 88.69 173 ARG A C 1
ATOM 1298 O O . ARG A 1 173 ? 13.172 0.705 -11.027 1.00 88.69 173 ARG A O 1
ATOM 1305 N N . GLN A 1 174 ? 14.439 -0.691 -12.240 1.00 93.38 174 GLN A N 1
ATOM 1306 C CA . GLN A 1 174 ? 15.396 0.350 -12.606 1.00 93.38 174 GLN A CA 1
ATOM 1307 C C . GLN A 1 174 ? 14.889 1.243 -13.743 1.00 93.38 174 GLN A C 1
ATOM 1309 O O . GLN A 1 174 ? 14.766 2.453 -13.556 1.00 93.38 174 GLN A O 1
ATOM 1314 N N . LEU A 1 175 ? 14.547 0.665 -14.895 1.00 95.19 175 LEU A N 1
ATOM 1315 C CA . LEU A 1 175 ? 14.010 1.396 -16.042 1.00 95.19 175 LEU A CA 1
ATOM 1316 C C . LEU A 1 175 ? 12.692 2.085 -15.672 1.00 95.19 175 LEU A C 1
ATOM 1318 O O . LEU A 1 175 ? 12.552 3.289 -15.881 1.00 95.19 175 LEU A O 1
ATOM 1322 N N . ALA A 1 176 ? 11.783 1.351 -15.025 1.00 94.75 176 ALA A N 1
ATOM 1323 C CA . ALA A 1 176 ? 10.546 1.883 -14.459 1.00 94.75 176 ALA A CA 1
ATOM 1324 C C . ALA A 1 176 ? 10.771 3.113 -13.563 1.00 94.75 176 ALA A C 1
ATOM 1326 O O . ALA A 1 176 ? 10.115 4.140 -13.744 1.00 94.75 176 ALA A O 1
ATOM 1327 N N . ALA A 1 177 ? 11.716 3.044 -12.616 1.00 94.00 177 ALA A N 1
ATOM 1328 C CA . ALA A 1 177 ? 11.993 4.158 -11.713 1.00 94.00 177 ALA A CA 1
ATOM 1329 C C . ALA A 1 177 ? 12.610 5.367 -12.433 1.00 94.00 177 ALA A C 1
ATOM 1331 O O . ALA A 1 177 ? 12.308 6.500 -12.065 1.00 94.00 177 ALA A O 1
ATOM 1332 N N . LEU A 1 178 ? 13.442 5.157 -13.459 1.00 95.75 178 LEU A N 1
ATOM 1333 C CA . LEU A 1 178 ? 14.027 6.243 -14.259 1.00 95.75 178 LEU A CA 1
ATOM 1334 C C . LEU A 1 178 ? 12.965 6.956 -15.103 1.00 95.75 178 LEU A C 1
ATOM 1336 O O . LEU A 1 178 ? 12.901 8.188 -15.100 1.00 95.75 178 LEU A O 1
ATOM 1340 N N . VAL A 1 179 ? 12.095 6.188 -15.762 1.00 94.94 179 VAL A N 1
ATOM 1341 C CA . VAL A 1 179 ? 10.959 6.719 -16.526 1.00 94.94 179 VAL A CA 1
ATOM 1342 C C . VAL A 1 179 ? 9.999 7.461 -15.593 1.00 94.94 179 VAL A C 1
ATOM 1344 O O . VAL A 1 179 ? 9.660 8.614 -15.853 1.00 94.94 179 VAL A O 1
ATOM 1347 N N . GLY A 1 180 ? 9.641 6.859 -14.456 1.00 93.06 180 GLY A N 1
ATOM 1348 C CA . GLY A 1 180 ? 8.764 7.466 -13.453 1.00 93.06 180 GLY A CA 1
ATOM 1349 C C . GLY A 1 180 ? 9.339 8.732 -12.824 1.00 93.06 180 GLY A C 1
ATOM 1350 O O . GLY A 1 180 ? 8.619 9.715 -12.658 1.00 93.06 180 GLY A O 1
ATOM 1351 N N . TYR A 1 181 ? 10.644 8.757 -12.536 1.00 92.75 181 TYR A N 1
ATOM 1352 C CA . TYR A 1 181 ? 11.330 9.952 -12.046 1.00 92.75 181 TYR A CA 1
ATOM 1353 C C . TYR A 1 181 ? 11.197 11.114 -13.034 1.00 92.75 181 TYR A C 1
ATOM 1355 O O . TYR A 1 181 ? 10.849 12.232 -12.646 1.00 92.75 181 TYR A O 1
ATOM 1363 N N . ARG A 1 182 ? 11.448 10.847 -14.321 1.00 92.81 182 ARG A N 1
ATOM 1364 C CA . ARG A 1 182 ? 11.371 11.875 -15.358 1.00 92.81 182 ARG A CA 1
ATOM 1365 C C . ARG A 1 182 ? 9.934 12.324 -15.619 1.00 92.81 182 ARG A C 1
ATOM 1367 O O . ARG A 1 182 ? 9.697 13.516 -15.800 1.00 92.81 182 ARG A O 1
ATOM 1374 N N . TRP A 1 183 ? 8.984 11.395 -15.594 1.00 91.00 183 TRP A N 1
ATOM 1375 C CA . TRP A 1 183 ? 7.558 11.678 -15.745 1.00 91.00 183 TRP A CA 1
ATOM 1376 C C . TRP A 1 183 ? 7.030 12.574 -14.616 1.00 91.00 183 TRP A C 1
ATOM 1378 O O . TRP A 1 183 ? 6.400 13.604 -14.864 1.00 91.00 183 TRP A O 1
ATOM 1388 N N . ALA A 1 184 ? 7.396 12.273 -13.369 1.00 89.62 184 ALA A N 1
ATOM 1389 C CA . ALA A 1 184 ? 7.051 13.111 -12.225 1.00 89.62 184 ALA A CA 1
ATOM 1390 C C . ALA A 1 184 ? 7.650 14.529 -12.333 1.00 89.62 184 ALA A C 1
ATOM 1392 O O . ALA A 1 184 ? 7.007 15.505 -11.948 1.00 89.62 184 ALA A O 1
ATOM 1393 N N . ALA A 1 185 ? 8.856 14.675 -12.900 1.00 88.25 185 ALA A N 1
ATOM 1394 C CA . ALA A 1 185 ? 9.511 15.977 -13.068 1.00 88.25 185 ALA A CA 1
ATOM 1395 C C . ALA A 1 185 ? 8.762 16.925 -14.025 1.00 88.25 185 ALA A C 1
ATOM 1397 O O . ALA A 1 185 ? 8.831 18.146 -13.858 1.00 88.25 185 ALA A O 1
ATOM 1398 N N . VAL A 1 186 ? 8.010 16.388 -14.993 1.00 86.94 186 VAL A N 1
ATOM 1399 C CA . VAL A 1 186 ? 7.143 17.186 -15.880 1.00 86.94 186 VAL A CA 1
ATOM 1400 C C . VAL A 1 186 ? 5.728 17.383 -15.325 1.00 86.94 186 VAL A C 1
ATOM 1402 O O . VAL A 1 186 ? 4.899 18.011 -15.976 1.00 86.94 186 VAL A O 1
ATOM 1405 N N . GLY A 1 187 ? 5.465 16.926 -14.096 1.00 83.88 187 GLY A N 1
ATOM 1406 C CA . GLY A 1 187 ? 4.168 17.040 -13.430 1.00 83.88 187 GLY A CA 1
ATOM 1407 C C . GLY A 1 187 ? 3.218 15.876 -13.709 1.00 83.88 187 GLY A C 1
ATOM 1408 O O . GLY A 1 187 ? 2.025 16.016 -13.454 1.00 83.88 187 GLY A O 1
ATOM 1409 N N . GLY A 1 188 ? 3.710 14.759 -14.247 1.00 84.19 188 GLY A N 1
ATOM 1410 C CA . GLY A 1 188 ? 2.938 13.528 -14.396 1.00 84.19 188 GLY A CA 1
ATOM 1411 C C . GLY A 1 188 ? 2.639 12.851 -13.053 1.00 84.19 188 GLY A C 1
ATOM 1412 O O . GLY A 1 188 ? 3.344 13.064 -12.063 1.00 84.19 188 GLY A O 1
ATOM 1413 N N . GLU A 1 189 ? 1.585 12.035 -13.010 1.00 83.50 189 GLU A N 1
ATOM 1414 C CA . GLU A 1 189 ? 1.271 11.218 -11.832 1.00 83.50 189 GLU A CA 1
ATOM 1415 C C . GLU A 1 189 ? 2.318 10.109 -11.613 1.00 83.50 189 GLU A C 1
ATOM 1417 O O . GLU A 1 189 ? 2.925 9.635 -12.574 1.00 83.50 189 GLU A O 1
ATOM 1422 N N . PRO A 1 190 ? 2.549 9.658 -10.366 1.00 82.75 190 PRO A N 1
ATOM 1423 C CA . PRO A 1 190 ? 3.447 8.538 -10.106 1.00 82.75 190 PRO A CA 1
ATOM 1424 C C . PRO A 1 190 ? 3.050 7.287 -10.901 1.00 82.75 190 PRO A C 1
ATOM 1426 O O . PRO A 1 190 ? 1.907 6.837 -10.836 1.00 82.75 190 PRO A O 1
ATOM 1429 N N . ILE A 1 191 ? 4.012 6.691 -11.608 1.00 84.00 191 ILE A N 1
ATOM 1430 C CA . ILE A 1 191 ? 3.791 5.456 -12.369 1.00 84.00 191 ILE A CA 1
ATOM 1431 C C . ILE A 1 191 ? 3.583 4.304 -11.381 1.00 84.00 191 ILE A C 1
ATOM 1433 O O . ILE A 1 191 ? 4.522 3.869 -10.714 1.00 84.00 191 ILE A O 1
ATOM 1437 N N . ALA A 1 192 ? 2.342 3.828 -11.268 1.00 72.62 192 ALA A N 1
ATOM 1438 C CA . ALA A 1 192 ? 1.961 2.771 -10.328 1.00 72.62 192 ALA A CA 1
ATOM 1439 C C . ALA A 1 192 ? 2.023 1.359 -10.934 1.00 72.62 192 ALA A C 1
ATOM 1441 O O . ALA A 1 192 ? 2.128 0.380 -10.197 1.00 72.62 192 ALA A O 1
ATOM 1442 N N . GLN A 1 193 ? 1.936 1.247 -12.263 1.00 82.44 193 GLN A N 1
ATOM 1443 C CA . GLN A 1 193 ? 1.874 -0.026 -12.978 1.00 82.44 193 GLN A CA 1
ATOM 1444 C C . GLN A 1 193 ? 2.873 -0.032 -14.132 1.00 82.44 193 GLN A C 1
ATOM 1446 O O . GLN A 1 193 ? 2.883 0.882 -14.958 1.00 82.44 193 GLN A O 1
ATOM 1451 N N . VAL A 1 194 ? 3.703 -1.075 -14.167 1.00 91.38 194 VAL A N 1
ATOM 1452 C CA . VAL A 1 194 ? 4.675 -1.332 -15.232 1.00 91.38 194 VAL A CA 1
ATOM 1453 C C . VAL A 1 194 ? 4.545 -2.781 -15.666 1.00 91.38 194 VAL A C 1
ATOM 1455 O O . VAL A 1 194 ? 4.451 -3.676 -14.826 1.00 91.38 194 VAL A O 1
ATOM 1458 N N . HIS A 1 195 ? 4.560 -3.000 -16.974 1.00 92.12 195 HIS A N 1
ATOM 1459 C CA . HIS A 1 195 ? 4.538 -4.320 -17.585 1.00 92.12 195 HIS A CA 1
ATOM 1460 C C . HIS A 1 195 ? 5.730 -4.466 -18.530 1.00 92.12 195 HIS A C 1
ATOM 1462 O O . HIS A 1 195 ? 6.030 -3.539 -19.273 1.00 92.12 195 HIS A O 1
ATOM 1468 N N . GLN A 1 196 ? 6.428 -5.599 -18.494 1.00 93.12 196 GLN A N 1
ATOM 1469 C CA . GLN A 1 196 ? 7.510 -5.896 -19.433 1.00 93.12 196 GLN A CA 1
ATOM 1470 C C . GLN A 1 196 ? 6.928 -6.718 -20.588 1.00 93.12 196 GLN A C 1
ATOM 1472 O O . GLN A 1 196 ? 6.692 -7.911 -20.419 1.00 93.12 196 GLN A O 1
ATOM 1477 N N . ASP A 1 197 ? 6.672 -6.083 -21.736 1.00 90.06 197 ASP A N 1
ATOM 1478 C CA . ASP A 1 197 ? 6.065 -6.743 -22.903 1.00 90.06 197 ASP A CA 1
ATOM 1479 C C . ASP A 1 197 ? 7.078 -7.559 -23.721 1.00 90.06 197 ASP A C 1
ATOM 1481 O O . ASP A 1 197 ? 6.710 -8.507 -24.411 1.00 90.06 197 ASP A O 1
ATOM 1485 N N . SER A 1 198 ? 8.367 -7.209 -23.648 1.00 90.56 198 SER A N 1
ATOM 1486 C CA . SER A 1 198 ? 9.443 -7.944 -24.315 1.00 90.56 198 SER A CA 1
ATOM 1487 C C . SER A 1 198 ? 10.755 -7.881 -23.518 1.00 90.56 198 SER A C 1
ATOM 1489 O O . SER A 1 198 ? 10.878 -7.068 -22.594 1.00 90.56 198 SER A O 1
ATOM 1491 N N . PRO A 1 199 ? 11.775 -8.698 -23.854 1.00 92.12 199 PRO A N 1
ATOM 1492 C CA . PRO A 1 199 ? 13.051 -8.694 -23.138 1.00 92.12 199 PRO A CA 1
ATOM 1493 C C . PRO A 1 199 ? 13.739 -7.325 -23.071 1.00 92.12 199 PRO A C 1
ATOM 1495 O O . PRO A 1 199 ? 14.510 -7.099 -22.149 1.00 92.12 199 PRO A O 1
ATOM 1498 N N . ASN A 1 200 ? 13.445 -6.394 -23.983 1.00 94.19 200 ASN A N 1
ATOM 1499 C CA . ASN A 1 200 ? 14.080 -5.077 -24.056 1.00 94.19 200 ASN A CA 1
ATOM 1500 C C . ASN A 1 200 ? 13.100 -3.894 -23.961 1.00 94.19 200 ASN A C 1
ATOM 1502 O O . ASN A 1 200 ? 13.461 -2.776 -24.338 1.00 94.19 200 ASN A O 1
ATOM 1506 N N . SER A 1 201 ? 11.870 -4.100 -23.481 1.00 95.12 201 SER A N 1
ATOM 1507 C CA . SER A 1 201 ? 10.889 -3.015 -23.375 1.00 95.12 201 SER A CA 1
ATOM 1508 C C . SER A 1 201 ? 9.952 -3.122 -22.182 1.00 95.12 201 SER A C 1
ATOM 1510 O O . SER A 1 201 ? 9.697 -4.201 -21.658 1.00 95.12 201 SER A O 1
ATOM 1512 N N . ILE A 1 202 ? 9.428 -1.971 -21.771 1.00 96.06 202 ILE A N 1
ATOM 1513 C CA . ILE A 1 202 ? 8.362 -1.866 -20.779 1.00 96.06 202 ILE A CA 1
ATOM 1514 C C . ILE A 1 202 ? 7.222 -0.995 -21.296 1.00 96.06 202 ILE A C 1
ATOM 1516 O O . ILE A 1 202 ? 7.432 -0.092 -22.106 1.00 96.06 202 ILE A O 1
ATOM 1520 N N . ILE A 1 203 ? 6.037 -1.214 -20.744 1.00 94.94 203 ILE A N 1
ATOM 1521 C CA . ILE A 1 203 ? 4.854 -0.376 -20.888 1.00 94.94 203 ILE A CA 1
ATOM 1522 C C . ILE A 1 203 ? 4.560 0.257 -19.537 1.00 94.94 203 ILE A C 1
ATOM 1524 O O . ILE A 1 203 ? 4.536 -0.421 -18.505 1.00 94.94 203 ILE A O 1
ATOM 1528 N N . VAL A 1 204 ? 4.336 1.565 -19.555 1.00 93.31 204 VAL A N 1
ATOM 1529 C CA . VAL A 1 204 ? 3.976 2.357 -18.386 1.00 93.31 204 VAL A CA 1
ATOM 1530 C C . VAL A 1 204 ? 2.683 3.112 -18.651 1.00 93.31 204 VAL A C 1
ATOM 1532 O O . VAL A 1 204 ? 2.460 3.614 -19.752 1.00 93.31 204 VAL A O 1
ATOM 1535 N N . TYR A 1 205 ? 1.834 3.206 -17.632 1.00 89.62 205 TYR A N 1
ATOM 1536 C CA . TYR A 1 205 ? 0.678 4.097 -17.669 1.00 89.62 205 TYR A CA 1
ATOM 1537 C C . TYR A 1 205 ? 1.143 5.544 -17.463 1.00 89.62 205 TYR A C 1
ATOM 1539 O O . TYR A 1 205 ? 1.834 5.839 -16.482 1.00 89.62 205 TYR A O 1
ATOM 1547 N N . ALA A 1 206 ? 0.789 6.426 -18.391 1.00 83.19 206 ALA A N 1
ATOM 1548 C CA . ALA A 1 206 ? 1.277 7.796 -18.486 1.00 83.19 206 ALA A CA 1
ATOM 1549 C C . ALA A 1 206 ? 0.135 8.766 -18.821 1.00 83.19 206 ALA A C 1
ATOM 1551 O O . ALA A 1 206 ? 0.168 9.424 -19.852 1.00 83.19 206 ALA A O 1
ATOM 1552 N N . ASP A 1 207 ? -0.845 8.877 -17.921 1.00 79.50 207 ASP A N 1
ATOM 1553 C CA . ASP A 1 207 ? -1.997 9.776 -18.066 1.00 79.50 207 ASP A CA 1
ATOM 1554 C C . ASP A 1 207 ? -1.574 11.252 -18.141 1.00 79.50 207 ASP A C 1
ATOM 1556 O O . ASP A 1 207 ? -1.238 11.881 -17.128 1.00 79.50 207 ASP A O 1
ATOM 1560 N N . ALA A 1 208 ? -1.586 11.804 -19.353 1.00 73.88 208 ALA A N 1
ATOM 1561 C CA . ALA A 1 208 ? -1.258 13.205 -19.606 1.00 73.88 208 ALA A CA 1
ATOM 1562 C C . ALA A 1 208 ? -2.452 14.161 -19.395 1.00 73.88 208 ALA A C 1
ATOM 1564 O O . ALA A 1 208 ? -2.260 15.379 -19.372 1.00 73.88 208 ALA A O 1
ATOM 1565 N N . THR A 1 209 ? -3.673 13.638 -19.212 1.00 69.62 209 THR A N 1
ATOM 1566 C CA . THR A 1 209 ? -4.915 14.436 -19.193 1.00 69.62 209 THR A CA 1
ATOM 1567 C C . THR A 1 209 ? -5.177 15.116 -17.848 1.00 69.62 209 THR A C 1
ATOM 1569 O O . THR A 1 209 ? -5.820 16.166 -17.778 1.00 69.62 209 THR A O 1
ATOM 1572 N N . LYS A 1 210 ? -4.671 14.539 -16.751 1.00 64.94 210 LYS A N 1
ATOM 1573 C CA . LYS A 1 210 ? -5.006 14.971 -15.382 1.00 64.94 210 LYS A CA 1
ATOM 1574 C C . LYS A 1 210 ? -4.112 16.067 -14.814 1.00 64.94 210 LYS A C 1
ATOM 1576 O O . LYS A 1 210 ? -4.428 16.632 -13.764 1.00 64.94 210 LYS A O 1
ATOM 1581 N N . THR A 1 211 ? -3.011 16.408 -15.476 1.00 59.69 211 THR A N 1
ATOM 1582 C CA . THR A 1 211 ? -2.046 17.386 -14.960 1.00 59.69 211 THR A CA 1
ATOM 1583 C C . THR A 1 211 ? -1.546 18.331 -16.053 1.00 59.69 211 THR A C 1
ATOM 1585 O O . THR A 1 211 ? -1.758 18.111 -17.238 1.00 59.69 211 THR A O 1
ATOM 1588 N N . ARG A 1 212 ? -0.821 19.400 -15.679 1.00 64.75 212 ARG A N 1
ATOM 1589 C CA . ARG A 1 212 ? -0.126 20.295 -16.639 1.00 64.75 212 ARG A CA 1
ATOM 1590 C C . ARG A 1 212 ? 1.030 19.605 -17.392 1.00 64.75 212 ARG A C 1
ATOM 1592 O O . ARG A 1 212 ? 1.888 20.284 -17.953 1.00 64.75 212 ARG A O 1
ATOM 1599 N N . SER A 1 213 ? 1.099 18.277 -17.339 1.00 64.00 213 SER A N 1
ATOM 1600 C CA . SER A 1 213 ? 2.139 17.468 -17.959 1.00 64.00 213 SER A CA 1
ATOM 1601 C C . SER A 1 213 ? 2.073 17.542 -19.477 1.00 64.00 213 SER A C 1
ATOM 1603 O O . SER A 1 213 ? 3.140 17.606 -20.077 1.00 64.00 213 SER A O 1
ATOM 1605 N N . PHE A 1 214 ? 0.880 17.657 -20.081 1.00 68.75 214 PHE A N 1
ATOM 1606 C CA . PHE A 1 214 ? 0.701 17.736 -21.538 1.00 68.75 214 PHE A CA 1
ATOM 1607 C C . PHE A 1 214 ? 1.597 18.793 -22.209 1.00 68.75 214 PHE A C 1
ATOM 1609 O O . PHE A 1 214 ? 2.356 18.482 -23.124 1.00 68.75 214 PHE A O 1
ATOM 1616 N N . GLU A 1 215 ? 1.623 20.022 -21.677 1.00 72.56 215 GLU A N 1
ATOM 1617 C CA . GLU A 1 215 ? 2.463 21.122 -22.192 1.00 72.56 215 GLU A CA 1
ATOM 1618 C C . GLU A 1 215 ? 3.974 20.831 -22.105 1.00 72.56 215 GLU A C 1
ATOM 1620 O O . GLU A 1 215 ? 4.789 21.505 -22.736 1.00 72.56 215 GLU A O 1
ATOM 1625 N N . ARG A 1 216 ? 4.366 19.842 -21.296 1.00 80.94 216 ARG A N 1
ATOM 1626 C CA . ARG A 1 216 ? 5.753 19.474 -20.993 1.00 80.94 216 ARG A CA 1
ATOM 1627 C C . ARG A 1 216 ? 6.114 18.054 -21.432 1.00 80.94 216 ARG A C 1
ATOM 1629 O O . ARG A 1 216 ? 7.262 17.657 -21.227 1.00 80.94 216 ARG A O 1
ATOM 1636 N N . VAL A 1 217 ? 5.208 17.309 -22.078 1.00 80.50 217 VAL A N 1
ATOM 1637 C CA . VAL A 1 217 ? 5.491 15.945 -22.566 1.00 80.50 217 VAL A CA 1
ATOM 1638 C C . VAL A 1 217 ? 6.651 15.964 -23.561 1.00 80.50 217 VAL A C 1
ATOM 1640 O O . VAL A 1 217 ? 7.535 15.120 -23.476 1.00 80.50 217 VAL A O 1
ATOM 1643 N N . ALA A 1 218 ? 6.750 16.979 -24.423 1.00 81.38 218 ALA A N 1
ATOM 1644 C CA . ALA A 1 218 ? 7.891 17.129 -25.333 1.00 81.38 218 ALA A CA 1
ATOM 1645 C C . ALA A 1 218 ? 9.250 17.175 -24.594 1.00 81.38 218 ALA A C 1
ATOM 1647 O O . ALA A 1 218 ? 10.218 16.531 -25.006 1.00 81.38 218 ALA A O 1
ATOM 1648 N N . ALA A 1 219 ? 9.315 17.879 -23.457 1.00 84.62 219 ALA A N 1
ATOM 1649 C CA . ALA A 1 219 ? 10.512 17.928 -22.613 1.00 84.62 219 ALA A CA 1
ATOM 1650 C C . ALA A 1 219 ? 10.765 16.598 -21.882 1.00 84.62 219 ALA A C 1
ATOM 1652 O O . ALA A 1 219 ? 11.911 16.236 -21.611 1.00 84.62 219 ALA A O 1
ATOM 1653 N N . PHE A 1 220 ? 9.714 15.840 -21.557 1.00 88.62 220 PHE A N 1
ATOM 1654 C CA . PHE A 1 220 ? 9.863 14.472 -21.062 1.00 88.62 220 PHE A CA 1
ATOM 1655 C C . PHE A 1 220 ? 10.497 13.569 -22.128 1.00 88.62 220 PHE A C 1
ATOM 1657 O O . PHE A 1 220 ? 11.525 12.955 -21.853 1.00 88.62 220 PHE A O 1
ATOM 1664 N N . LEU A 1 221 ? 9.944 13.545 -23.342 1.00 86.44 221 LEU A N 1
ATOM 1665 C CA . LEU A 1 221 ? 10.392 12.673 -24.434 1.00 86.44 221 LEU A CA 1
ATOM 1666 C C . LEU A 1 221 ? 11.837 12.952 -24.858 1.00 86.44 221 LEU A C 1
ATOM 1668 O O . LEU A 1 221 ? 12.569 12.027 -25.196 1.00 86.44 221 LEU A O 1
ATOM 1672 N N . THR A 1 222 ? 12.255 14.216 -24.790 1.00 85.62 222 THR A N 1
ATOM 1673 C CA . THR A 1 222 ? 13.623 14.626 -25.135 1.00 85.62 222 THR A CA 1
ATOM 1674 C C . THR A 1 222 ? 14.639 14.163 -24.087 1.00 85.62 222 THR A C 1
ATOM 1676 O O . THR A 1 222 ? 15.718 13.694 -24.431 1.00 85.62 222 THR A O 1
ATOM 1679 N N . GLU A 1 223 ? 14.302 14.257 -22.799 1.00 91.19 223 GLU A N 1
ATOM 1680 C CA . GLU A 1 223 ? 15.270 14.079 -21.705 1.00 91.19 223 GLU A CA 1
ATOM 1681 C C . GLU A 1 223 ? 15.185 12.702 -21.017 1.00 91.19 223 GLU A C 1
ATOM 1683 O O . GLU A 1 223 ? 16.069 12.340 -20.233 1.00 91.19 223 GLU A O 1
ATOM 1688 N N . VAL A 1 224 ? 14.138 11.906 -21.270 1.00 92.69 224 VAL A N 1
ATOM 1689 C CA . VAL A 1 224 ? 13.989 10.573 -20.656 1.00 92.69 224 VAL A CA 1
ATOM 1690 C C . VAL A 1 224 ? 15.095 9.621 -21.101 1.00 92.69 224 VAL A C 1
ATOM 1692 O O . VAL A 1 224 ? 15.613 8.876 -20.273 1.00 92.69 224 VAL A O 1
ATOM 1695 N N . GLY A 1 225 ? 15.534 9.697 -22.361 1.00 93.19 225 GLY A N 1
ATOM 1696 C CA . GLY A 1 225 ? 16.648 8.890 -22.860 1.00 93.19 225 GLY A CA 1
ATOM 1697 C C . GLY A 1 225 ? 17.959 9.183 -22.124 1.00 93.19 225 GLY A C 1
ATOM 1698 O O . GLY A 1 225 ? 18.661 8.255 -21.720 1.00 93.19 225 GLY A O 1
ATOM 1699 N N . ASP A 1 226 ? 18.259 10.463 -21.887 1.00 93.75 226 ASP A N 1
ATOM 1700 C CA . ASP A 1 226 ? 19.427 10.881 -21.103 1.00 93.75 226 ASP A CA 1
ATOM 1701 C C . ASP A 1 226 ? 19.289 10.447 -19.643 1.00 93.75 226 ASP A C 1
ATOM 1703 O O . ASP A 1 226 ? 20.221 9.888 -19.073 1.00 93.75 226 ASP A O 1
ATOM 1707 N N . THR A 1 227 ? 18.098 10.593 -19.058 1.00 95.38 227 THR A N 1
ATOM 1708 C CA . THR A 1 227 ? 17.824 10.146 -17.683 1.00 95.38 227 THR A CA 1
ATOM 1709 C C . THR A 1 227 ? 18.033 8.640 -17.526 1.00 95.38 227 THR A C 1
ATOM 1711 O O . THR A 1 227 ? 18.593 8.203 -16.524 1.00 95.38 227 THR A O 1
ATOM 1714 N N . ILE A 1 228 ? 17.629 7.831 -18.509 1.00 95.94 228 ILE A N 1
ATOM 1715 C CA . ILE A 1 228 ? 17.836 6.378 -18.479 1.00 95.94 228 ILE A CA 1
ATOM 1716 C C . ILE A 1 228 ? 19.335 6.045 -18.537 1.00 95.94 228 ILE A C 1
ATOM 1718 O O . ILE A 1 228 ? 19.815 5.210 -17.766 1.00 95.94 228 ILE A O 1
ATOM 1722 N N . ARG A 1 229 ? 20.086 6.731 -19.407 1.00 94.62 229 ARG A N 1
ATOM 1723 C CA . ARG A 1 229 ? 21.531 6.522 -19.595 1.00 94.62 229 ARG A CA 1
ATOM 1724 C C . ARG A 1 229 ? 22.374 7.019 -18.419 1.00 94.62 229 ARG A C 1
ATOM 1726 O O . ARG A 1 229 ? 23.346 6.367 -18.047 1.00 94.62 229 ARG A O 1
ATOM 1733 N N . GLU A 1 230 ? 22.017 8.155 -17.831 1.00 94.25 230 GLU A N 1
ATOM 1734 C CA . GLU A 1 230 ? 22.831 8.862 -16.832 1.00 94.25 230 GLU A CA 1
ATOM 1735 C C . GLU A 1 230 ? 22.323 8.701 -15.393 1.00 94.25 230 GLU A C 1
ATOM 1737 O O . GLU A 1 230 ? 23.055 8.972 -14.434 1.00 94.25 230 GLU A O 1
ATOM 1742 N N . GLY A 1 231 ? 21.101 8.202 -15.222 1.00 94.06 231 GLY A N 1
ATOM 1743 C CA . GLY A 1 231 ? 20.429 8.086 -13.935 1.00 94.06 231 GLY A CA 1
ATOM 1744 C C . GLY A 1 231 ? 19.810 9.407 -13.474 1.00 94.06 231 GLY A C 1
ATOM 1745 O O . GLY A 1 231 ? 19.966 10.458 -14.094 1.00 94.06 231 GLY A O 1
ATOM 1746 N N . SER A 1 232 ? 19.145 9.388 -12.316 1.00 92.75 232 SER A N 1
ATOM 1747 C CA . SER A 1 232 ? 18.606 10.619 -11.719 1.00 92.75 232 SER A CA 1
ATOM 1748 C C . SER A 1 232 ? 19.743 11.585 -11.340 1.00 92.75 232 SER A C 1
ATOM 1750 O O . SER A 1 232 ? 20.782 11.089 -10.886 1.00 92.75 232 SER A O 1
ATOM 1752 N N . PRO A 1 233 ? 19.563 12.916 -11.416 1.00 92.00 233 PRO A N 1
ATOM 1753 C CA . PRO A 1 233 ? 20.539 13.907 -10.967 1.00 92.00 233 PRO A CA 1
ATOM 1754 C C . PRO A 1 233 ? 21.128 13.621 -9.581 1.00 92.00 233 PRO A C 1
ATOM 1756 O O . PRO A 1 233 ? 20.444 13.141 -8.672 1.00 92.00 233 PRO A O 1
ATOM 1759 N N . VAL A 1 234 ? 22.410 13.950 -9.411 1.00 91.06 234 VAL A N 1
ATOM 1760 C CA . VAL A 1 234 ? 23.090 13.841 -8.115 1.00 91.06 234 VAL A CA 1
ATOM 1761 C C . VAL A 1 234 ? 22.487 14.848 -7.138 1.00 91.06 234 VAL A C 1
ATOM 1763 O O . VAL A 1 234 ? 22.332 16.031 -7.446 1.00 91.06 234 VAL A O 1
ATOM 1766 N N . ARG A 1 235 ? 22.151 14.386 -5.936 1.00 88.50 235 ARG A N 1
ATOM 1767 C CA . ARG A 1 235 ? 21.575 15.220 -4.883 1.00 88.50 235 ARG A CA 1
ATOM 1768 C C . ARG A 1 235 ? 22.614 16.196 -4.350 1.00 88.50 235 ARG A C 1
ATOM 1770 O O . ARG A 1 235 ? 23.633 15.801 -3.792 1.00 88.50 235 ARG A O 1
ATOM 1777 N N . VAL A 1 236 ? 22.306 17.483 -4.458 1.00 89.94 236 VAL A N 1
ATOM 1778 C CA . VAL A 1 236 ? 23.152 18.577 -3.952 1.00 89.94 236 VAL A CA 1
ATOM 1779 C C . VAL A 1 236 ? 22.904 18.908 -2.475 1.00 89.94 236 VAL A C 1
ATOM 1781 O O . VAL A 1 236 ? 23.647 19.678 -1.880 1.00 89.94 236 VAL A O 1
ATOM 1784 N N . THR A 1 237 ? 21.861 18.334 -1.868 1.00 87.06 237 THR A N 1
ATOM 1785 C CA . THR A 1 237 ? 21.494 18.562 -0.461 1.00 87.06 237 THR A CA 1
ATOM 1786 C C . THR A 1 237 ? 21.081 17.272 0.227 1.00 87.06 237 THR A C 1
ATOM 1788 O O . THR A 1 237 ? 20.583 16.365 -0.433 1.00 87.06 237 THR A O 1
ATOM 1791 N N . ASP A 1 238 ? 21.148 17.269 1.557 1.00 86.56 238 ASP A N 1
ATOM 1792 C CA . ASP A 1 238 ? 20.790 16.132 2.413 1.00 86.56 238 ASP A CA 1
ATOM 1793 C C . ASP A 1 238 ? 19.304 16.089 2.833 1.00 86.56 238 ASP A C 1
ATOM 1795 O O . ASP A 1 238 ? 18.927 15.530 3.860 1.00 86.56 238 ASP A O 1
ATOM 1799 N N . ARG A 1 239 ? 18.424 16.736 2.055 1.00 83.81 239 ARG A N 1
ATOM 1800 C CA . ARG A 1 239 ? 17.000 16.923 2.407 1.00 83.81 239 ARG A CA 1
ATOM 1801 C C . ARG A 1 239 ? 16.201 15.621 2.484 1.00 83.81 239 ARG A C 1
ATOM 1803 O O . ARG A 1 239 ? 15.137 15.609 3.091 1.00 83.81 239 ARG A O 1
ATOM 1810 N N . SER A 1 240 ? 16.688 14.552 1.861 1.00 82.12 240 SER A N 1
ATOM 1811 C CA . SER A 1 240 ? 16.036 13.238 1.861 1.00 82.12 240 SER A CA 1
ATOM 1812 C C . SER A 1 240 ? 16.516 12.323 2.996 1.00 82.12 240 SER A C 1
ATOM 1814 O O . SER A 1 240 ? 16.104 11.167 3.038 1.00 82.12 240 SER A O 1
ATOM 1816 N N . GLY A 1 241 ? 17.363 12.825 3.901 1.00 85.44 241 GLY A N 1
ATOM 1817 C CA . GLY A 1 241 ? 17.899 12.102 5.057 1.00 85.44 241 GLY A CA 1
ATOM 1818 C C . GLY A 1 241 ? 19.428 12.183 5.129 1.00 85.44 241 GLY A C 1
ATOM 1819 O O . GLY A 1 241 ? 20.043 12.453 4.103 1.00 85.44 241 GLY A O 1
ATOM 1820 N N . PRO A 1 242 ? 20.049 11.947 6.301 1.00 82.44 242 PRO A N 1
ATOM 1821 C CA . PRO A 1 242 ? 21.502 12.003 6.465 1.00 82.44 242 PRO A CA 1
ATOM 1822 C C . PRO A 1 242 ? 22.270 11.097 5.485 1.00 82.44 242 PRO A C 1
ATOM 1824 O O . PRO A 1 242 ? 21.957 9.911 5.373 1.00 82.44 242 PRO A O 1
ATOM 1827 N N . GLY A 1 243 ? 23.298 11.626 4.815 1.00 84.19 243 GLY A N 1
ATOM 1828 C CA . GLY A 1 243 ? 24.177 10.864 3.906 1.00 84.19 243 GLY A CA 1
ATOM 1829 C C . GLY A 1 243 ? 23.651 10.690 2.474 1.00 84.19 243 GLY A C 1
ATOM 1830 O O . GLY A 1 243 ? 24.203 9.916 1.695 1.00 84.19 243 GLY A O 1
ATOM 1831 N N . THR A 1 244 ? 22.593 11.410 2.109 1.00 84.69 244 THR A N 1
ATOM 1832 C CA . THR A 1 244 ? 22.032 11.465 0.755 1.00 84.69 244 THR A CA 1
ATOM 1833 C C . THR A 1 244 ? 22.709 12.498 -0.146 1.00 84.69 244 THR A C 1
ATOM 1835 O O . THR A 1 244 ? 22.601 12.390 -1.372 1.00 84.69 244 THR A O 1
ATOM 1838 N N . LEU A 1 245 ? 23.435 13.471 0.409 1.00 88.00 245 LEU A N 1
ATOM 1839 C CA . LEU A 1 245 ? 24.254 14.400 -0.374 1.00 88.00 245 LEU A CA 1
ATOM 1840 C C . LEU A 1 245 ? 25.304 13.644 -1.206 1.00 88.00 245 LEU A C 1
ATOM 1842 O O . LEU A 1 245 ? 26.016 12.782 -0.700 1.00 88.00 245 LEU A O 1
ATOM 1846 N N . GLY A 1 246 ? 25.402 13.969 -2.496 1.00 88.12 246 GLY A N 1
ATOM 1847 C CA . GLY A 1 246 ? 26.320 13.309 -3.429 1.00 88.12 246 GLY A CA 1
ATOM 1848 C C . GLY A 1 246 ? 25.827 11.960 -3.966 1.00 88.12 246 GLY A C 1
ATOM 1849 O O . GLY A 1 246 ? 26.498 11.366 -4.806 1.00 88.12 246 GLY A O 1
ATOM 1850 N N . THR A 1 247 ? 24.649 11.489 -3.544 1.00 89.12 247 THR A N 1
ATOM 1851 C CA . THR A 1 247 ? 24.034 10.248 -4.050 1.00 89.12 247 THR A CA 1
ATOM 1852 C C . THR A 1 247 ? 23.004 10.524 -5.147 1.00 89.12 247 THR A C 1
ATOM 1854 O O . THR A 1 247 ? 22.489 11.638 -5.273 1.00 89.12 247 THR A O 1
ATOM 1857 N N . ARG A 1 248 ? 22.680 9.504 -5.947 1.00 90.56 248 ARG A N 1
ATOM 1858 C CA . ARG A 1 248 ? 21.551 9.523 -6.891 1.00 90.56 248 ARG A CA 1
ATOM 1859 C C . ARG A 1 248 ? 20.349 8.826 -6.258 1.00 90.56 248 ARG A C 1
ATOM 1861 O O . ARG A 1 248 ? 20.521 7.900 -5.472 1.00 90.56 248 ARG A O 1
ATOM 1868 N N . LEU A 1 249 ? 19.139 9.264 -6.604 1.00 89.62 249 LEU A N 1
ATOM 1869 C CA . LEU A 1 249 ? 17.917 8.560 -6.205 1.00 89.62 249 LEU A CA 1
ATOM 1870 C C . LEU A 1 249 ? 17.769 7.241 -6.977 1.00 89.62 249 LEU A C 1
ATOM 1872 O O . LEU A 1 249 ? 17.409 6.231 -6.385 1.00 89.62 249 LEU A O 1
ATOM 1876 N N . VAL A 1 250 ? 18.062 7.260 -8.280 1.00 91.75 250 VAL A N 1
ATOM 1877 C CA . VAL A 1 250 ? 18.025 6.090 -9.162 1.00 91.75 250 VAL A CA 1
ATOM 1878 C C . VAL A 1 250 ? 19.313 6.033 -9.981 1.00 91.75 250 VAL A C 1
ATOM 1880 O O . VAL A 1 250 ? 19.714 7.026 -10.598 1.00 91.75 250 VAL A O 1
ATOM 1883 N N . SER A 1 251 ? 19.971 4.876 -9.962 1.00 93.31 251 SER A N 1
ATOM 1884 C CA . SER A 1 251 ? 21.218 4.626 -10.692 1.00 93.31 251 SER A CA 1
ATOM 1885 C C . SER A 1 251 ? 20.989 4.519 -12.208 1.00 93.31 251 SER A C 1
ATOM 1887 O O . SER A 1 251 ? 19.930 4.036 -12.615 1.00 93.31 251 SER A O 1
ATOM 1889 N N . PRO A 1 252 ? 21.971 4.911 -13.046 1.00 93.50 252 PRO A N 1
ATOM 1890 C CA . PRO A 1 252 ? 21.897 4.765 -14.502 1.00 93.50 252 PRO A CA 1
ATOM 1891 C C . PRO A 1 252 ? 21.741 3.312 -14.939 1.00 93.50 252 PRO A C 1
ATOM 1893 O O . PRO A 1 252 ? 22.293 2.408 -14.305 1.00 93.50 252 PRO A O 1
ATOM 1896 N N . LEU A 1 253 ? 21.069 3.107 -16.070 1.00 93.19 253 LEU A N 1
ATOM 1897 C CA . LEU A 1 253 ? 21.001 1.811 -16.729 1.00 93.19 253 LEU A CA 1
ATOM 1898 C C . LEU A 1 253 ? 22.119 1.731 -17.781 1.00 93.19 253 LEU A C 1
ATOM 1900 O O . LEU A 1 253 ? 22.085 2.392 -18.818 1.00 93.19 253 LEU A O 1
ATOM 1904 N N . ALA A 1 254 ? 23.162 0.952 -17.486 1.00 88.81 254 ALA A N 1
ATOM 1905 C CA . ALA A 1 254 ? 24.350 0.878 -18.332 1.00 88.81 254 ALA A CA 1
ATOM 1906 C C . ALA A 1 254 ? 24.079 0.125 -19.646 1.00 88.81 254 ALA A C 1
ATOM 1908 O O . ALA A 1 254 ? 23.297 -0.829 -19.683 1.00 88.81 254 ALA A O 1
ATOM 1909 N N . GLY A 1 255 ? 24.760 0.542 -20.719 1.00 89.19 255 GLY A N 1
ATOM 1910 C CA . GLY A 1 255 ? 24.790 -0.183 -21.994 1.00 89.19 255 GLY A CA 1
ATOM 1911 C C . GLY A 1 255 ? 23.451 -0.267 -22.733 1.00 89.19 255 GLY A C 1
ATOM 1912 O O . GLY A 1 255 ? 23.279 -1.161 -23.547 1.00 89.19 255 GLY A O 1
ATOM 1913 N N . VAL A 1 256 ? 22.500 0.626 -22.447 1.00 88.62 256 VAL A N 1
ATOM 1914 C CA . VAL A 1 256 ? 21.142 0.590 -23.030 1.00 88.62 256 VAL A CA 1
ATOM 1915 C C . VAL A 1 256 ? 21.063 0.974 -24.507 1.00 88.62 256 VAL A C 1
ATOM 1917 O O . VAL A 1 256 ? 20.020 0.779 -25.117 1.00 88.62 256 VAL A O 1
ATOM 1920 N N . GLY A 1 257 ? 22.134 1.535 -25.076 1.00 90.50 257 GLY A N 1
ATOM 1921 C CA . GLY A 1 257 ? 22.136 2.049 -26.445 1.00 90.50 257 GLY A CA 1
ATOM 1922 C C . GLY A 1 257 ? 21.088 3.146 -26.651 1.00 90.50 257 GLY A C 1
ATOM 1923 O O . GLY A 1 257 ? 21.003 4.093 -25.859 1.00 90.50 257 GLY A O 1
ATOM 1924 N N . THR A 1 258 ? 20.321 3.033 -27.729 1.00 91.75 258 THR A N 1
ATOM 1925 C CA . THR A 1 258 ? 19.216 3.929 -28.073 1.00 91.75 258 THR A CA 1
ATOM 1926 C C . THR A 1 258 ? 18.005 3.633 -27.198 1.00 91.75 258 THR A C 1
ATOM 1928 O O . THR A 1 258 ? 17.670 2.484 -26.931 1.00 91.75 258 THR A O 1
ATOM 1931 N N . VAL A 1 259 ? 17.321 4.691 -26.764 1.00 94.00 259 VAL A N 1
ATOM 1932 C CA . VAL A 1 259 ? 16.007 4.581 -26.127 1.00 94.00 259 VAL A CA 1
ATOM 1933 C C . VAL A 1 259 ? 14.965 4.967 -27.165 1.00 94.00 259 VAL A C 1
ATOM 1935 O O . VAL A 1 259 ? 14.965 6.099 -27.645 1.00 94.00 259 VAL A O 1
ATOM 1938 N N . THR A 1 260 ? 14.084 4.032 -27.503 1.00 95.06 260 THR A N 1
ATOM 1939 C CA . THR A 1 260 ? 12.972 4.257 -28.428 1.00 95.06 260 THR A CA 1
ATOM 1940 C C . THR A 1 260 ? 11.667 4.342 -27.649 1.00 95.06 260 THR A C 1
ATOM 1942 O O . THR A 1 260 ? 11.375 3.486 -26.815 1.00 95.06 260 THR A O 1
ATOM 1945 N N . LEU A 1 261 ? 10.871 5.368 -27.934 1.00 94.62 261 LEU A N 1
ATOM 1946 C CA . LEU A 1 261 ? 9.588 5.611 -27.282 1.00 94.62 261 LEU A CA 1
ATOM 1947 C C . LEU A 1 261 ? 8.448 5.366 -28.265 1.00 94.62 261 LEU A C 1
ATOM 1949 O O . LEU A 1 261 ? 8.561 5.685 -29.450 1.00 94.62 261 LEU A O 1
ATOM 1953 N N . TYR A 1 262 ? 7.341 4.836 -27.762 1.00 94.38 262 TYR A N 1
ATOM 1954 C CA . TYR A 1 262 ? 6.116 4.651 -28.522 1.00 94.38 262 TYR A CA 1
ATOM 1955 C C . TYR A 1 262 ? 4.923 5.144 -27.708 1.00 94.38 262 TYR A C 1
ATOM 1957 O O . TYR A 1 262 ? 4.867 4.909 -26.500 1.00 94.38 262 TYR A O 1
ATOM 1965 N N . GLN A 1 263 ? 3.967 5.780 -28.378 1.00 91.88 263 GLN A N 1
ATOM 1966 C CA . GLN A 1 263 ? 2.678 6.154 -27.802 1.00 91.88 263 GLN A CA 1
ATOM 1967 C C . GLN A 1 263 ? 1.608 5.155 -28.226 1.00 91.88 263 GLN A C 1
ATOM 1969 O O . GLN A 1 263 ? 1.627 4.665 -29.360 1.00 91.88 263 GLN A O 1
ATOM 1974 N N . GLU A 1 264 ? 0.687 4.862 -27.319 1.00 91.69 264 GLU A N 1
ATOM 1975 C CA . GLU A 1 264 ? -0.548 4.156 -27.640 1.00 91.69 264 GLU A CA 1
ATOM 1976 C C . GLU A 1 264 ? -1.356 4.922 -28.700 1.00 91.69 264 GLU A C 1
ATOM 1978 O O . GLU A 1 264 ? -1.338 6.151 -28.752 1.00 91.69 264 GLU A O 1
ATOM 1983 N N . VAL A 1 265 ? -2.042 4.186 -29.572 1.00 85.38 265 VAL A N 1
ATOM 1984 C CA . VAL A 1 265 ? -3.025 4.737 -30.504 1.00 85.38 265 VAL A CA 1
ATOM 1985 C C . VAL A 1 265 ? -4.410 4.499 -29.928 1.00 85.38 265 VAL A C 1
ATOM 1987 O O . VAL A 1 265 ? -4.931 3.385 -30.002 1.00 85.38 265 VAL A O 1
ATOM 1990 N N . THR A 1 266 ? -5.014 5.556 -29.399 1.00 71.19 266 THR A N 1
ATOM 1991 C CA . THR A 1 266 ? -6.407 5.553 -28.955 1.00 71.19 266 THR A CA 1
ATOM 1992 C C . THR A 1 266 ? -7.316 5.493 -30.187 1.00 71.19 266 THR A C 1
ATOM 1994 O O . THR A 1 266 ? -7.316 6.404 -31.015 1.00 71.19 266 THR A O 1
ATOM 1997 N N . SER A 1 267 ? -8.021 4.374 -30.376 1.00 58.88 267 SER A N 1
ATOM 1998 C CA . SER A 1 267 ? -8.963 4.164 -31.490 1.00 58.88 267 SER A CA 1
ATOM 1999 C C . SER A 1 267 ? -10.326 4.788 -31.236 1.00 58.88 267 SER A C 1
ATOM 2001 O O . SER A 1 267 ? -10.830 4.584 -30.107 1.00 58.88 267 SER A O 1
#

Sequence (267 aa):
MTTERTRVPAGVRTGGQFTTHTRGEAAVDLAILSPEVAQAVRADIAALHQAAQSNLEVAREAAEGARLSLLEAEDALEGAKGAYEQARRAHEQTSGELERAQRTAAALQTTVQECATPPTPAMPHDPTRVLDVVEVDGYGRFTRITPDSPLDADLGYLRVQVDRDLTTDEATRQLAALVGYRWAAVGGEPIAQVHQDSPNSIIVYADATKTRSFERVAAFLTEVGDTIREGSPVRVTDRSGPGTLGTRLVSPLAGVGTVTLYQEVTS

Radius of gyration: 45.02 Å; chains: 1; bounding box: 83×46×119 Å

pLDDT: mean 82.46, std 16.43, range [34.84, 96.75]

Secondary structure (DSSP, 8-state):
------PPPTT--TTSS------------GGGS-HHHHHHHHHHHHHHHHHHHHHHHHHHHHHHHHHHHHHHHHHHHHHHHHHHHHHHHHHHHHHHHHHHHHHHHHHHHHHHHHHHSPP-------TT---SEEEETTTEEEEE--TTPPPPTT--EEEEEESS---HHIIIIIIHHHHHHHHHHTTPPP---EEEEETTEEEEE---SSSTTGGGHHHHHHHHHHHHHH-SPBPSS-TTSTT-TT-BSS---TT---EEEEEE---

Foldseek 3Di:
DDDQDDDDDPDDDPPDPPPPPPDRDPPPDLVVPDPVVSVVVVVVVVVVVVVVVVVVVVVVVVVVVVVVVVVVVVVVVVVVVVVVVVVVVVVVVVVVVVVVVVVVVVVVVVVVVVVVDDPDPDDPDQLQDDDQWDQFPPQGIWGWDDPPDDDDQFFFKKKKFFRDFDDPCCQVPALLVLLQVLLVVLVWDRFPDWDARDRGMIMTTTGNNPTNSSVCVSVSVVCSFVCQAAPADADCDCPVHPPSHRHGPGGHDHPRHDMIMITHDDD

Organism: NCBI:txid156981